Protein AF-G0QME4-F1 (afdb_monomer)

Foldseek 3Di:
DVVVVVVVCVVCCLQDDDDCPDPSVVDQVNLQVVLCCLLCVLQVVLVVVLVVCCVVPVLQAFFWDPVCLVPVLVVLVVLLVLLQVVVCVPPNNCVSVVCSPLLNSLSSQVNVCSVVRGLVSLVVSLVSCVVVLVLVVQQVVCCVVPVGRPVCSCVCLPDPPQDPSNNVSVCCSPCVNVSSCVRCVVRCVPSVPPPPPVVVVVVVVVVVVVVVVCCVVVVVVVVVVVVVVVVVPPDDPVVVVVVVVVVVVVVVVVVVVVCVVDDDDDDCVVVVVVVVVVVVVVVVVVVVVVVVVVVVVVVVVVVVVVVVVVVD

Solvent-accessible surface area (backbone atoms only — not comparable to full-atom values): 17379 Å² total; per-residue (Å²): 114,68,68,60,52,51,53,51,50,62,61,45,48,75,76,59,71,96,57,90,82,43,72,62,60,77,38,56,65,52,25,48,50,53,28,51,52,49,51,52,50,51,48,50,52,49,51,55,51,49,50,53,47,36,70,74,38,60,90,61,62,43,69,52,53,71,60,43,54,72,52,49,41,59,52,51,53,52,50,51,50,50,37,50,57,57,37,36,74,72,56,43,44,52,36,32,54,56,46,62,36,66,66,49,42,35,54,57,48,36,47,53,18,48,76,70,36,38,39,58,54,40,54,50,40,50,60,72,35,43,62,68,33,48,51,37,52,51,15,55,51,34,27,75,76,70,76,41,49,81,81,44,86,52,45,59,71,74,39,92,84,50,50,71,67,57,48,61,62,50,45,56,56,69,52,45,62,62,51,50,50,60,51,49,55,67,45,47,74,71,66,74,57,62,69,49,56,76,60,43,54,48,47,53,47,47,51,47,51,49,52,49,49,47,48,66,64,43,46,62,56,49,53,50,50,50,53,51,51,53,60,65,71,74,52,60,81,78,56,47,64,58,48,53,55,52,51,50,52,49,50,51,49,52,51,52,60,58,45,73,77,64,75,96,66,92,72,64,58,63,63,50,52,56,54,52,52,55,51,50,54,51,49,54,57,53,51,53,55,51,54,54,55,51,54,55,52,52,53,53,52,54,55,56,54,56,55,56,66,75,76,111

Mean predicted aligned error: 14.43 Å

Radius of gyration: 30.11 Å; Cα contacts (8 Å, |Δi|>4): 172; chains: 1; bounding box: 50×79×92 Å

Sequence (312 aa):
MGQLQSAIYKNLNWAFVPNPTDQKHNSYTHPIFSCILSIVSTLYLNVKLSNYLEDKYPEIKQKLPKWSKKKALPLLVMYLILILSVRLKQNGPHVFYEMAWACNLALITVISALLRNSSLTVGSCLVIISIDQCLWYVDLLGYFLTGKFPIGVSQYITWPTTTKLRIITSTHHIWFIPLLICMLKKIQQRTGLYWGSGQQFGLEFSKFCNRLLQYIYISPIFQLKQKLKMQAKVKDKKKRKKLLTQTNLRKTYHHILFFKVKDKSNQNSKILKCQLQKLQNQSVKNGNNFLIKRKKNTQKKQKKQKNYIKQT

Organism: Ichthyophthirius multifiliis (NCBI:txid5932)

Structure (mmCIF, N/CA/C/O backbone):
data_AF-G0QME4-F1
#
_entry.id   AF-G0QME4-F1
#
loop_
_atom_site.group_PDB
_atom_site.id
_atom_site.type_symbol
_atom_site.label_atom_id
_atom_site.label_alt_id
_atom_site.label_comp_id
_atom_site.label_asym_id
_atom_site.label_entity_id
_atom_site.label_seq_id
_atom_site.pdbx_PDB_ins_code
_atom_site.Cartn_x
_atom_site.Cartn_y
_atom_site.Cartn_z
_atom_site.occupancy
_atom_site.B_iso_or_equiv
_atom_site.auth_seq_id
_atom_site.auth_comp_id
_atom_site.auth_asym_id
_atom_site.auth_atom_id
_atom_site.pdbx_PDB_model_num
ATOM 1 N N . MET A 1 1 ? -4.877 39.511 -17.368 1.00 65.06 1 MET A N 1
ATOM 2 C CA . MET A 1 1 ? -5.101 38.060 -17.139 1.00 65.06 1 MET A CA 1
ATOM 3 C C . MET A 1 1 ? -4.119 37.140 -17.880 1.00 65.06 1 MET A C 1
ATOM 5 O O . MET A 1 1 ? -3.693 36.166 -17.273 1.00 65.06 1 MET A O 1
ATOM 9 N N . GLY A 1 2 ? -3.705 37.423 -19.126 1.00 80.19 2 GLY A N 1
ATOM 10 C CA . GLY A 1 2 ? -2.865 36.496 -19.915 1.00 80.19 2 GLY A CA 1
ATOM 11 C C . GLY A 1 2 ? -1.461 36.188 -19.359 1.00 80.19 2 GLY A C 1
ATOM 12 O O . GLY A 1 2 ? -1.016 35.045 -19.426 1.00 80.19 2 GLY A O 1
ATOM 13 N N . GLN A 1 3 ? -0.776 37.158 -18.742 1.00 81.94 3 GLN A N 1
ATOM 14 C CA . GLN A 1 3 ? 0.565 36.930 -18.173 1.00 81.94 3 GLN A CA 1
ATOM 15 C C . GLN A 1 3 ? 0.547 35.995 -16.950 1.00 81.94 3 GLN A C 1
ATOM 17 O O . GLN A 1 3 ? 1.419 35.140 -16.819 1.00 81.94 3 GLN A O 1
ATOM 22 N N . LEU A 1 4 ? -0.482 36.093 -16.098 1.00 80.38 4 LEU A N 1
ATOM 23 C CA . LEU A 1 4 ? -0.633 35.222 -14.927 1.00 80.38 4 LEU A CA 1
ATOM 24 C C . LEU A 1 4 ? -0.945 33.775 -15.340 1.00 80.38 4 LEU A C 1
ATOM 26 O O . LEU A 1 4 ? -0.354 32.845 -14.801 1.00 80.38 4 LEU A O 1
ATOM 30 N N . GLN A 1 5 ? -1.813 33.578 -16.338 1.00 79.38 5 GLN A N 1
ATOM 31 C CA . GLN A 1 5 ? -2.094 32.245 -16.888 1.00 79.38 5 GLN A CA 1
ATOM 32 C C . GLN A 1 5 ? -0.851 31.620 -17.532 1.00 79.38 5 GLN A C 1
ATOM 34 O O . GLN A 1 5 ? -0.596 30.439 -17.320 1.00 79.38 5 GLN A O 1
ATOM 39 N N . SER A 1 6 ? -0.046 32.411 -18.248 1.00 80.62 6 SER A N 1
ATOM 40 C CA . SER A 1 6 ? 1.229 31.966 -18.826 1.00 80.62 6 SER A CA 1
ATOM 41 C C . SER A 1 6 ? 2.227 31.511 -17.751 1.00 80.62 6 SER A C 1
ATOM 43 O O . SER A 1 6 ? 2.794 30.422 -17.856 1.00 80.62 6 SER A O 1
ATOM 45 N N . ALA A 1 7 ? 2.387 32.287 -16.672 1.00 80.19 7 ALA A N 1
ATOM 46 C CA . ALA A 1 7 ? 3.276 31.932 -15.565 1.00 80.19 7 ALA A CA 1
ATOM 47 C C . ALA A 1 7 ? 2.802 30.675 -14.815 1.00 80.19 7 ALA A C 1
ATOM 49 O O . ALA A 1 7 ? 3.597 29.774 -14.546 1.00 80.19 7 ALA A O 1
ATOM 50 N N . ILE A 1 8 ? 1.497 30.575 -14.532 1.00 80.88 8 ILE A N 1
ATOM 51 C CA . ILE A 1 8 ? 0.899 29.398 -13.889 1.00 80.88 8 ILE A CA 1
ATOM 52 C C . ILE A 1 8 ? 1.064 28.163 -14.779 1.00 80.88 8 ILE A C 1
ATOM 54 O O . ILE A 1 8 ? 1.511 27.128 -14.298 1.00 80.88 8 ILE A O 1
ATOM 58 N N . TYR A 1 9 ? 0.771 28.265 -16.077 1.00 78.94 9 TYR A N 1
ATOM 59 C CA . TYR A 1 9 ? 0.905 27.148 -17.012 1.00 78.94 9 TYR A CA 1
ATOM 60 C C . TYR A 1 9 ? 2.359 26.685 -17.137 1.00 78.94 9 TYR A C 1
ATOM 62 O O . TYR A 1 9 ? 2.632 25.490 -17.082 1.00 78.94 9 TYR A O 1
ATOM 70 N N . LYS A 1 10 ? 3.319 27.616 -17.208 1.00 79.19 10 LYS A N 1
ATOM 71 C CA . LYS A 1 10 ? 4.751 27.288 -17.242 1.00 79.19 10 LYS A CA 1
ATOM 72 C C . LYS A 1 10 ? 5.201 26.542 -15.981 1.00 79.19 10 LYS A C 1
ATOM 74 O O . LYS A 1 10 ? 5.946 25.572 -16.091 1.00 79.19 10 LYS A O 1
ATOM 79 N N . ASN A 1 11 ? 4.702 26.940 -14.811 1.00 78.00 11 ASN A N 1
ATOM 80 C CA . ASN A 1 11 ? 5.026 26.287 -13.541 1.00 78.00 11 ASN A CA 1
ATOM 81 C C . ASN A 1 11 ? 4.301 24.939 -13.366 1.00 78.00 11 ASN A C 1
ATOM 83 O O . ASN A 1 11 ? 4.881 23.991 -12.839 1.00 78.00 11 ASN A O 1
ATOM 87 N N . LEU A 1 12 ? 3.060 24.813 -13.846 1.00 79.25 12 LEU A N 1
ATOM 88 C CA . LEU A 1 12 ? 2.272 23.578 -13.756 1.00 79.25 12 LEU A CA 1
ATOM 89 C C . LEU A 1 12 ? 2.669 22.527 -14.798 1.00 79.25 12 LEU A C 1
ATOM 91 O O . LEU A 1 12 ? 2.575 21.335 -14.507 1.00 79.25 12 LEU A O 1
ATOM 95 N N . ASN A 1 13 ? 3.173 22.935 -15.964 1.00 76.94 13 ASN A N 1
ATOM 96 C CA . ASN A 1 13 ? 3.687 22.011 -16.979 1.00 76.94 13 ASN A CA 1
ATOM 97 C C . ASN A 1 13 ? 4.834 21.153 -16.448 1.00 76.94 13 ASN A C 1
ATOM 99 O O . ASN A 1 13 ? 5.028 20.034 -16.907 1.00 76.94 13 ASN A O 1
ATOM 103 N N . TRP A 1 14 ? 5.593 21.642 -15.465 1.00 77.12 14 TRP A N 1
ATOM 104 C CA . TRP A 1 14 ? 6.613 20.818 -14.830 1.00 77.12 14 TRP A CA 1
ATOM 105 C C . TRP A 1 14 ? 5.999 19.666 -14.025 1.00 77.12 14 TRP A C 1
ATOM 107 O O . TRP A 1 14 ? 6.553 18.570 -14.045 1.00 77.12 14 TRP A O 1
ATOM 117 N N . ALA A 1 15 ? 4.842 19.869 -13.389 1.00 73.75 15 ALA A N 1
ATOM 118 C CA . ALA A 1 15 ? 4.164 18.866 -12.565 1.00 73.75 15 ALA A CA 1
ATOM 119 C C . ALA A 1 15 ? 3.300 17.889 -13.387 1.00 73.75 15 ALA A C 1
ATOM 121 O O . ALA A 1 15 ? 3.289 16.689 -13.116 1.00 73.75 15 ALA A O 1
ATOM 122 N N . PHE A 1 16 ? 2.617 18.370 -14.428 1.00 72.25 16 PHE A N 1
ATOM 123 C CA . PHE A 1 16 ? 1.671 17.577 -15.218 1.00 72.25 16 PHE A CA 1
ATOM 124 C C . PHE A 1 16 ? 2.194 17.383 -16.637 1.00 72.25 16 PHE A C 1
ATOM 126 O O . PHE A 1 16 ? 2.175 18.306 -17.444 1.00 72.25 16 PHE A O 1
ATOM 133 N N . VAL A 1 17 ? 2.682 16.179 -16.943 1.00 63.66 17 VAL A N 1
ATOM 134 C CA . VAL A 1 17 ? 3.256 15.865 -18.259 1.00 63.66 17 VAL A CA 1
ATOM 135 C C . VAL A 1 17 ? 2.640 14.588 -18.815 1.00 63.66 17 VAL A C 1
ATOM 137 O O . VAL A 1 17 ? 2.404 13.649 -18.053 1.00 63.66 17 VAL A O 1
ATOM 140 N N . PRO A 1 18 ? 2.363 14.546 -20.128 1.00 67.00 18 PRO A N 1
ATOM 141 C CA . PRO A 1 18 ? 1.618 13.452 -20.734 1.00 67.00 18 PRO A CA 1
ATOM 142 C C . PRO A 1 18 ? 2.438 12.181 -20.993 1.00 67.00 18 PRO A C 1
ATOM 144 O O . PRO A 1 18 ? 1.823 11.143 -21.230 1.00 67.00 18 PRO A O 1
ATOM 147 N N . ASN A 1 19 ? 3.780 12.225 -20.985 1.00 80.31 19 ASN A N 1
ATOM 148 C CA . ASN A 1 19 ? 4.601 11.096 -21.429 1.00 80.31 19 ASN A CA 1
ATOM 149 C C . ASN A 1 19 ? 5.554 10.552 -20.338 1.00 80.31 19 ASN A C 1
ATOM 151 O O . ASN A 1 19 ? 6.390 11.298 -19.830 1.00 80.31 19 ASN A O 1
ATOM 155 N N . PRO A 1 20 ? 5.504 9.244 -20.012 1.00 75.31 20 PRO A N 1
ATOM 156 C CA . PRO A 1 20 ? 6.440 8.617 -19.072 1.00 75.31 20 PRO A CA 1
ATOM 157 C C . PRO A 1 20 ? 7.911 8.640 -19.518 1.00 75.31 20 PRO A C 1
ATOM 159 O O . PRO A 1 20 ? 8.787 8.431 -18.683 1.00 75.31 20 PRO A O 1
ATOM 162 N N . THR A 1 21 ? 8.209 8.879 -20.801 1.00 84.12 21 THR A N 1
ATOM 163 C CA . THR A 1 21 ? 9.593 8.928 -21.312 1.00 84.12 21 THR A CA 1
ATOM 164 C C . THR A 1 21 ? 10.247 10.306 -21.204 1.00 84.12 21 THR A C 1
ATOM 166 O O . THR A 1 21 ? 11.362 10.485 -21.691 1.00 84.12 21 THR A O 1
ATOM 169 N N . ASP A 1 22 ? 9.571 11.301 -20.626 1.00 87.25 22 ASP A N 1
ATOM 170 C CA . ASP A 1 22 ? 10.125 12.649 -20.518 1.00 87.25 22 ASP A CA 1
ATOM 171 C C . ASP A 1 22 ? 11.364 12.710 -19.613 1.00 87.25 22 ASP A C 1
ATOM 173 O O . ASP A 1 22 ? 11.415 12.099 -18.544 1.00 87.25 22 ASP A O 1
ATOM 177 N N . GLN A 1 23 ? 12.356 13.517 -20.008 1.00 87.69 23 GLN A N 1
ATOM 178 C CA . GLN A 1 23 ? 13.670 13.597 -19.350 1.00 87.69 23 GLN A CA 1
ATOM 179 C C . GLN A 1 23 ? 13.581 13.935 -17.852 1.00 87.69 23 GLN A C 1
ATOM 181 O O . GLN A 1 23 ? 14.418 13.500 -17.063 1.00 87.69 23 GLN A O 1
ATOM 186 N N . LYS A 1 24 ? 12.540 14.662 -17.426 1.00 83.75 24 LYS A N 1
ATOM 187 C CA . LYS A 1 24 ? 12.301 14.982 -16.010 1.00 83.75 24 LYS A CA 1
ATOM 188 C C . LYS A 1 24 ? 12.051 13.746 -15.135 1.00 83.75 24 LYS A C 1
ATOM 190 O O . LYS A 1 24 ? 12.291 13.810 -13.934 1.00 83.75 24 LYS A O 1
ATOM 195 N N . HIS A 1 25 ? 11.574 12.637 -15.707 1.00 86.62 25 HIS A N 1
ATOM 196 C CA . HIS A 1 25 ? 11.377 11.381 -14.978 1.00 86.62 25 HIS A CA 1
ATOM 197 C C . HIS A 1 25 ? 12.705 10.658 -14.703 1.00 86.62 25 HIS A C 1
ATOM 199 O O . HIS A 1 25 ? 12.744 9.793 -13.831 1.00 86.62 25 HIS A O 1
ATOM 205 N N . ASN A 1 26 ? 13.790 11.060 -15.380 1.00 87.88 26 ASN A N 1
ATOM 206 C CA . ASN A 1 26 ? 15.134 10.518 -15.177 1.00 87.88 26 ASN A CA 1
ATOM 207 C C . ASN A 1 26 ? 15.903 11.226 -14.045 1.00 87.88 26 ASN A C 1
ATOM 209 O O . ASN A 1 26 ? 16.923 10.707 -13.597 1.00 87.88 26 ASN A O 1
ATOM 213 N N . SER A 1 27 ? 15.447 12.395 -13.574 1.00 92.50 27 SER A N 1
ATOM 214 C CA . SER A 1 27 ? 16.051 13.093 -12.429 1.00 92.50 27 SER A CA 1
ATOM 215 C C . SER A 1 27 ? 15.363 12.718 -11.113 1.00 92.50 27 SER A C 1
ATOM 217 O O . SER A 1 27 ? 14.249 12.204 -11.103 1.00 92.50 27 SER A O 1
ATOM 219 N N . TYR A 1 28 ? 16.013 12.987 -9.977 1.00 94.81 28 TYR A N 1
ATOM 220 C CA . TYR A 1 28 ? 15.444 12.716 -8.648 1.00 94.81 28 TYR A CA 1
ATOM 221 C C . TYR A 1 28 ? 14.378 13.730 -8.223 1.00 94.81 28 TYR A C 1
ATOM 223 O O . TYR A 1 28 ? 13.477 13.392 -7.457 1.00 94.81 28 TYR A O 1
ATOM 231 N N . THR A 1 29 ? 14.441 14.961 -8.731 1.00 93.44 29 THR A N 1
ATOM 232 C CA . THR A 1 29 ? 13.628 16.078 -8.236 1.00 93.44 29 THR A CA 1
ATOM 233 C C . THR A 1 29 ? 12.134 15.841 -8.432 1.00 93.44 29 THR A C 1
ATOM 235 O O . THR A 1 29 ? 11.358 15.953 -7.484 1.00 93.44 29 THR A O 1
ATOM 238 N N . HIS A 1 30 ? 11.716 15.485 -9.648 1.00 92.75 30 HIS A N 1
ATOM 239 C CA . HIS A 1 30 ? 10.297 15.319 -9.955 1.00 92.75 30 HIS A CA 1
ATOM 240 C C . HIS A 1 30 ? 9.673 14.078 -9.280 1.00 92.75 30 HIS A C 1
ATOM 242 O O . HIS A 1 30 ? 8.600 14.218 -8.686 1.00 92.75 30 HIS A O 1
ATOM 248 N N . PRO A 1 31 ? 10.301 12.882 -9.297 1.00 93.50 31 PRO A N 1
ATOM 249 C CA . PRO A 1 31 ? 9.790 11.712 -8.582 1.00 93.50 31 PRO A CA 1
ATOM 250 C C . PRO A 1 31 ? 9.687 11.930 -7.070 1.00 93.50 31 PRO A C 1
ATOM 252 O O . PRO A 1 31 ? 8.651 11.609 -6.490 1.00 93.50 31 PRO A O 1
ATOM 255 N N . ILE A 1 32 ? 10.708 12.528 -6.437 1.00 95.44 32 ILE A N 1
ATOM 256 C CA . ILE A 1 32 ? 10.680 12.850 -5.000 1.00 95.44 32 ILE A CA 1
ATOM 257 C C . ILE A 1 32 ? 9.537 13.816 -4.696 1.00 95.44 32 ILE A C 1
ATOM 259 O O . ILE A 1 32 ? 8.728 13.536 -3.813 1.00 95.44 32 ILE A O 1
ATOM 263 N N . PHE A 1 33 ? 9.428 14.916 -5.448 1.00 94.50 33 PHE A N 1
ATOM 264 C CA . PHE A 1 33 ? 8.348 15.886 -5.270 1.00 94.50 33 PHE A CA 1
ATOM 265 C C . PHE A 1 33 ? 6.969 15.233 -5.420 1.00 94.50 33 PHE A C 1
ATOM 267 O O . PHE A 1 33 ? 6.107 15.410 -4.563 1.00 94.50 33 PHE A O 1
ATOM 274 N N . SER A 1 34 ? 6.779 14.422 -6.464 1.00 92.94 34 SER A N 1
ATOM 275 C CA . SER A 1 34 ? 5.519 13.714 -6.723 1.00 92.94 34 SER A CA 1
ATOM 276 C C . SER A 1 34 ? 5.166 12.749 -5.589 1.00 92.94 34 SER A C 1
ATOM 278 O O . SER A 1 34 ? 4.017 12.692 -5.155 1.00 92.94 34 SER A O 1
ATOM 280 N N . CYS A 1 35 ? 6.156 12.015 -5.077 1.00 95.25 35 CYS A N 1
ATOM 281 C CA . CYS A 1 35 ? 5.983 11.092 -3.961 1.00 95.25 35 CYS A CA 1
ATOM 282 C C . CYS A 1 35 ? 5.615 11.827 -2.669 1.00 95.25 35 CYS A C 1
ATOM 284 O O . CYS A 1 35 ? 4.626 11.472 -2.030 1.00 95.25 35 CYS A O 1
ATOM 286 N N . ILE A 1 36 ? 6.344 12.893 -2.319 1.00 96.38 36 ILE A N 1
ATOM 287 C CA . ILE A 1 36 ? 6.046 13.722 -1.143 1.00 96.38 36 ILE A CA 1
ATOM 288 C C . ILE A 1 36 ? 4.646 14.318 -1.261 1.00 96.38 36 ILE A C 1
ATOM 290 O O . ILE A 1 36 ? 3.854 14.186 -0.331 1.00 96.38 36 ILE A O 1
ATOM 294 N N . LEU A 1 37 ? 4.309 14.915 -2.407 1.00 95.50 37 LEU A N 1
ATOM 295 C CA . LEU A 1 37 ? 2.988 15.489 -2.646 1.00 95.50 37 LEU A CA 1
ATOM 296 C C . LEU A 1 37 ? 1.888 14.432 -2.495 1.00 95.50 37 LEU A C 1
ATOM 298 O O . LEU A 1 37 ? 0.887 14.690 -1.827 1.00 95.50 37 LEU A O 1
ATOM 302 N N . SER A 1 38 ? 2.086 13.236 -3.056 1.00 96.00 38 SER A N 1
ATOM 303 C CA . SER A 1 38 ? 1.147 12.116 -2.937 1.00 96.00 38 SER A CA 1
ATOM 304 C C . SER A 1 38 ? 0.976 11.669 -1.485 1.00 96.00 38 SER A C 1
ATOM 306 O O . SER A 1 38 ? -0.154 11.514 -1.022 1.00 96.00 38 SER A O 1
ATOM 308 N N . ILE A 1 39 ? 2.075 11.488 -0.747 1.00 96.88 39 ILE A N 1
ATOM 309 C CA . ILE A 1 39 ? 2.057 11.067 0.659 1.00 96.88 39 ILE A CA 1
ATOM 310 C C . ILE A 1 39 ? 1.376 12.128 1.523 1.00 96.88 39 ILE A C 1
ATOM 312 O O . ILE A 1 39 ? 0.439 11.808 2.250 1.00 96.88 39 ILE A O 1
ATOM 316 N N . VAL A 1 40 ? 1.800 13.390 1.422 1.00 97.62 40 VAL A N 1
ATOM 317 C CA . VAL A 1 40 ? 1.258 14.497 2.221 1.00 97.62 40 VAL A CA 1
ATOM 318 C C . VAL A 1 40 ? -0.225 14.693 1.929 1.00 97.62 40 VAL A C 1
ATOM 320 O O . VAL A 1 40 ? -1.016 14.757 2.866 1.00 97.62 40 VAL A O 1
ATOM 323 N N . SER A 1 41 ? -0.624 14.715 0.654 1.00 96.75 41 SER A N 1
ATOM 324 C CA . SER A 1 41 ? -2.034 14.875 0.275 1.00 96.75 41 SER A CA 1
ATOM 325 C C . SER A 1 41 ? -2.882 13.710 0.779 1.00 96.75 41 SER A C 1
ATOM 327 O O . SER A 1 41 ? -3.948 13.928 1.353 1.00 96.75 41 SER A O 1
ATOM 329 N N . THR A 1 42 ? -2.393 12.473 0.630 1.00 97.00 42 THR A N 1
ATOM 330 C CA . THR A 1 42 ? -3.093 11.272 1.111 1.00 97.00 42 THR A CA 1
ATOM 331 C C . THR A 1 42 ? -3.255 11.304 2.625 1.00 97.00 42 THR A C 1
ATOM 333 O O . THR A 1 42 ? -4.362 11.112 3.123 1.00 97.00 42 THR A O 1
ATOM 336 N N . LEU A 1 43 ? -2.183 11.592 3.367 1.00 97.81 43 LEU A N 1
ATOM 337 C CA . LEU A 1 43 ? -2.221 11.667 4.825 1.00 97.81 43 LEU A CA 1
ATOM 338 C C . LEU A 1 43 ? -3.123 12.805 5.308 1.00 97.81 43 LEU A C 1
ATOM 340 O O . LEU A 1 43 ? -3.949 12.578 6.187 1.00 97.81 43 LEU A O 1
ATOM 344 N N . TYR A 1 44 ? -3.012 13.996 4.718 1.00 97.88 44 TYR A N 1
ATOM 345 C CA . TYR A 1 44 ? -3.837 15.150 5.071 1.00 97.88 44 TYR A CA 1
ATOM 346 C C . TYR A 1 44 ? -5.326 14.865 4.859 1.00 97.88 44 TYR A C 1
ATOM 348 O O . TYR A 1 44 ? -6.124 15.020 5.785 1.00 97.88 44 TYR A O 1
ATOM 356 N N . LEU A 1 45 ? -5.703 14.400 3.663 1.00 97.12 45 LEU A N 1
ATOM 357 C CA . LEU A 1 45 ? -7.095 14.090 3.340 1.00 97.12 45 LEU A CA 1
ATOM 358 C C . LEU A 1 45 ? -7.628 12.957 4.214 1.00 97.12 45 LEU A C 1
ATOM 360 O O . LEU A 1 45 ? -8.745 13.049 4.715 1.00 97.12 45 LEU A O 1
ATOM 364 N N . ASN A 1 46 ? -6.824 11.919 4.446 1.00 96.69 46 ASN A N 1
ATOM 365 C CA . ASN A 1 46 ? -7.210 10.806 5.299 1.00 96.69 46 ASN A CA 1
ATOM 366 C C . ASN A 1 46 ? -7.428 11.246 6.754 1.00 96.69 46 ASN A C 1
ATOM 368 O O . ASN A 1 46 ? -8.440 10.885 7.349 1.00 96.69 46 ASN A O 1
ATOM 372 N N . VAL A 1 47 ? -6.531 12.060 7.322 1.00 97.00 47 VAL A N 1
ATOM 373 C CA . VAL A 1 47 ? -6.678 12.614 8.678 1.00 97.00 47 VAL A CA 1
ATOM 374 C C . VAL A 1 47 ? -7.924 13.489 8.767 1.00 97.00 47 VAL A C 1
ATOM 376 O O . VAL A 1 47 ? -8.752 13.278 9.647 1.00 97.00 47 VAL A O 1
ATOM 379 N N . LYS A 1 48 ? -8.100 14.428 7.832 1.00 97.88 48 LYS A N 1
ATOM 380 C CA . LYS A 1 48 ? -9.238 15.353 7.839 1.00 97.88 48 LYS A CA 1
ATOM 381 C C . LYS A 1 48 ? -10.569 14.615 7.710 1.00 97.88 48 LYS A C 1
ATOM 383 O O . LYS A 1 48 ? -11.497 14.896 8.462 1.00 97.88 48 LYS A O 1
ATOM 388 N N . LEU A 1 49 ? -10.647 13.655 6.790 1.00 95.88 49 LEU A N 1
ATOM 389 C CA . LEU A 1 49 ? -11.849 12.858 6.574 1.00 95.88 49 LEU A CA 1
ATOM 390 C C . LEU A 1 49 ? -12.129 11.918 7.750 1.00 95.88 49 LEU A C 1
ATOM 392 O O . LEU A 1 49 ? -13.276 11.817 8.170 1.00 95.88 49 LEU A O 1
ATOM 396 N N . SER A 1 50 ? -11.108 11.248 8.296 1.00 95.56 50 SER A N 1
ATOM 397 C CA . SER A 1 50 ? -11.297 10.357 9.449 1.00 95.56 50 SER A CA 1
ATOM 398 C C . SER A 1 50 ? -11.752 11.119 10.688 1.00 95.56 50 SER A C 1
ATOM 400 O O . SER A 1 50 ? -12.713 10.687 11.308 1.00 95.56 50 SER A O 1
ATOM 402 N N . ASN A 1 51 ? -11.155 12.275 10.990 1.00 96.69 51 ASN A N 1
ATOM 403 C CA . ASN A 1 51 ? -11.603 13.118 12.099 1.00 96.69 51 ASN A CA 1
ATOM 404 C C . ASN A 1 51 ? -13.048 13.589 11.883 1.00 96.69 51 ASN A C 1
ATOM 406 O O . ASN A 1 51 ? -13.881 13.394 12.757 1.00 96.69 51 ASN A O 1
ATOM 410 N N . TYR A 1 52 ? -13.377 14.104 10.690 1.00 97.19 52 TYR A N 1
ATOM 411 C CA . TYR A 1 52 ? -14.747 14.518 10.365 1.00 97.19 52 TYR A CA 1
ATOM 412 C C . TYR A 1 52 ? -15.769 13.387 10.566 1.00 97.19 52 TYR A C 1
ATOM 414 O O . TYR A 1 52 ? -16.841 13.611 11.122 1.00 97.19 52 TYR A O 1
ATOM 422 N N . LEU A 1 53 ? -15.448 12.171 10.115 1.00 93.69 53 LEU A N 1
ATOM 423 C CA . LEU A 1 53 ? -16.333 11.017 10.268 1.00 93.69 53 LEU A CA 1
ATOM 424 C C . LEU A 1 53 ? -16.426 10.548 11.724 1.00 93.69 53 LEU A C 1
ATOM 426 O O . LEU A 1 53 ? -17.522 10.234 12.166 1.00 93.69 53 LEU A O 1
ATOM 430 N N . GLU A 1 54 ? -15.317 10.506 12.464 1.00 93.25 54 GLU A N 1
ATOM 431 C CA . GLU A 1 54 ? -15.301 10.109 13.880 1.00 93.25 54 GLU A CA 1
ATOM 432 C C . GLU A 1 54 ? -16.017 11.130 14.783 1.00 93.25 54 GLU A C 1
ATOM 434 O O . GLU A 1 54 ? -16.609 10.732 15.784 1.00 93.25 54 GLU A O 1
ATOM 439 N N . ASP A 1 55 ? -15.994 12.419 14.429 1.00 95.94 55 ASP A N 1
ATOM 440 C CA . ASP A 1 55 ? -16.725 13.476 15.137 1.00 95.94 55 ASP A CA 1
ATOM 441 C C . ASP A 1 55 ? -18.228 13.421 14.825 1.00 95.94 55 ASP A C 1
ATOM 443 O O . ASP A 1 55 ? -19.060 13.593 15.715 1.00 95.94 55 ASP A O 1
ATOM 447 N N . LYS A 1 56 ? -18.586 13.152 13.562 1.00 95.19 56 LYS A N 1
ATOM 448 C CA . LYS A 1 56 ? -19.984 13.060 13.119 1.00 95.19 56 LYS A CA 1
ATOM 449 C C . LYS A 1 56 ? -20.671 11.761 13.553 1.00 95.19 56 LYS A C 1
ATOM 451 O O . LYS A 1 56 ? -21.878 11.770 13.776 1.00 95.19 56 LYS A O 1
ATOM 456 N N . TYR A 1 57 ? -19.917 10.670 13.650 1.00 91.69 57 TYR A N 1
ATOM 457 C CA . TYR A 1 57 ? -20.404 9.327 13.969 1.00 91.69 57 TYR A CA 1
ATOM 458 C C . TYR A 1 57 ? -19.553 8.717 15.102 1.00 91.69 57 TYR A C 1
ATOM 460 O O . TYR A 1 57 ? -18.663 7.900 14.860 1.00 91.69 57 TYR A O 1
ATOM 468 N N . PRO A 1 58 ? -19.757 9.107 16.371 1.00 91.94 58 PRO A N 1
ATOM 469 C CA . PRO A 1 58 ? -18.925 8.632 17.479 1.00 91.94 58 PRO A CA 1
ATOM 470 C C . PRO A 1 58 ? -18.894 7.101 17.641 1.00 91.94 58 PRO A C 1
ATOM 472 O O . PRO A 1 58 ? -17.913 6.549 18.140 1.00 91.94 58 PRO A O 1
ATOM 475 N N . GLU A 1 59 ? -19.922 6.388 17.178 1.00 86.94 59 GLU A N 1
ATOM 476 C CA . GLU A 1 59 ? -20.032 4.926 17.205 1.00 86.94 59 GLU A CA 1
ATOM 477 C C . GLU A 1 59 ? -18.967 4.204 16.359 1.00 86.94 59 GLU A C 1
ATOM 47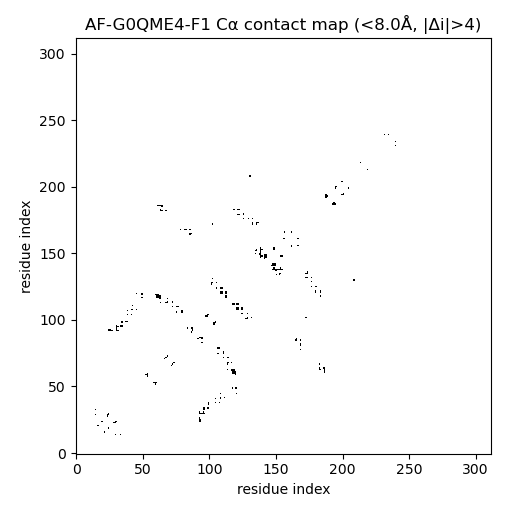9 O O . GLU A 1 59 ? -18.602 3.056 16.650 1.00 86.94 59 GLU A O 1
ATOM 484 N N . ILE A 1 60 ? -18.417 4.872 15.335 1.00 87.12 60 ILE A N 1
ATOM 485 C CA . ILE A 1 60 ? -17.329 4.316 14.517 1.00 87.12 60 ILE A CA 1
ATOM 486 C C . ILE A 1 60 ? -15.949 4.547 15.146 1.00 87.12 60 ILE A C 1
ATOM 488 O O . ILE A 1 60 ? -14.965 3.941 14.710 1.00 87.12 60 ILE A O 1
ATOM 492 N N . LYS A 1 61 ? -15.852 5.387 16.187 1.00 91.56 61 LYS A N 1
ATOM 493 C CA . LYS A 1 61 ? -14.591 5.723 16.856 1.00 91.56 61 LYS A CA 1
ATOM 494 C C . LYS A 1 61 ? -14.122 4.569 17.731 1.00 91.56 61 LYS A C 1
ATOM 496 O O . LYS A 1 61 ? -14.356 4.505 18.937 1.00 91.56 61 LYS A O 1
ATOM 501 N N . GLN A 1 62 ? -13.411 3.636 17.114 1.00 90.38 62 GLN A N 1
ATOM 502 C CA . GLN A 1 62 ? -12.917 2.447 17.792 1.00 90.38 62 GLN A CA 1
ATOM 503 C C . GLN A 1 62 ? -11.392 2.484 17.910 1.00 90.38 62 GLN A C 1
ATOM 505 O O . GLN A 1 62 ? -10.671 2.772 16.952 1.00 90.38 62 GLN A O 1
ATOM 510 N N . LYS A 1 63 ? -10.888 2.174 19.106 1.00 92.75 63 LYS A N 1
ATOM 511 C CA . LYS A 1 63 ? -9.450 2.148 19.400 1.00 92.75 63 LYS A CA 1
ATOM 512 C C . LYS A 1 63 ? -8.830 0.836 18.921 1.00 92.75 63 LYS A C 1
ATOM 514 O O . LYS A 1 63 ? -9.367 -0.237 19.194 1.00 92.75 63 LYS A O 1
ATOM 519 N N . LEU A 1 64 ? -7.663 0.913 18.283 1.00 94.25 64 LEU A N 1
ATOM 520 C CA . LEU A 1 64 ? -6.886 -0.275 17.926 1.00 94.25 64 LEU A CA 1
ATOM 521 C C . LEU A 1 64 ? -6.330 -0.960 19.186 1.00 94.25 64 LEU A C 1
ATOM 523 O O . LEU A 1 64 ? -6.121 -0.323 20.228 1.00 94.25 64 LEU A O 1
ATOM 527 N N . PRO A 1 65 ? -6.096 -2.282 19.139 1.00 94.56 65 PRO A N 1
ATOM 528 C CA . PRO A 1 65 ? -5.554 -2.992 20.284 1.00 94.56 65 PRO A CA 1
ATOM 529 C C . PRO A 1 65 ? -4.096 -2.572 20.546 1.00 94.56 65 PRO A C 1
ATOM 531 O O . PRO A 1 65 ? -3.310 -2.373 19.623 1.00 94.56 65 PRO A O 1
ATOM 534 N N . LYS A 1 66 ? -3.697 -2.495 21.827 1.00 96.00 66 LYS A N 1
ATOM 535 C CA . LYS A 1 66 ? -2.362 -2.009 22.251 1.00 96.00 66 LYS A CA 1
ATOM 536 C C . LYS A 1 66 ? -1.193 -2.731 21.558 1.00 96.00 66 LYS A C 1
ATOM 538 O O . LYS A 1 66 ? -0.152 -2.127 21.305 1.00 96.00 66 LYS A O 1
ATOM 543 N N . TRP A 1 67 ? -1.361 -4.015 21.229 1.00 96.00 67 TRP A N 1
ATOM 544 C CA . TRP A 1 67 ? -0.332 -4.798 20.540 1.00 96.00 67 TRP A CA 1
ATOM 545 C C . TRP A 1 67 ? -0.034 -4.274 19.130 1.00 96.00 67 TRP A C 1
ATOM 547 O O . TRP A 1 67 ? 1.106 -4.394 18.694 1.00 96.00 67 TRP A O 1
ATOM 557 N N . SER A 1 68 ? -1.005 -3.671 18.434 1.00 96.44 68 SER A N 1
ATOM 558 C CA . SER A 1 68 ? -0.805 -3.133 17.084 1.00 96.44 68 SER A CA 1
ATOM 559 C C . SER A 1 68 ? 0.223 -2.006 17.106 1.00 96.44 68 SER A C 1
ATOM 561 O O . SER A 1 68 ? 1.175 -2.025 16.332 1.00 96.44 68 SER A O 1
ATOM 563 N N . LYS A 1 69 ? 0.121 -1.089 18.074 1.00 96.56 69 LYS A N 1
ATOM 564 C CA . LYS A 1 69 ? 1.119 -0.028 18.259 1.00 96.56 69 LYS A CA 1
ATOM 565 C C . LYS A 1 69 ? 2.468 -0.572 18.749 1.00 96.56 69 LYS A C 1
ATOM 567 O O . LYS A 1 69 ? 3.501 -0.107 18.292 1.00 96.56 69 LYS A O 1
ATOM 572 N N . LYS A 1 70 ? 2.479 -1.576 19.638 1.00 97.38 70 LYS A N 1
ATOM 573 C CA . LYS A 1 70 ? 3.729 -2.150 20.185 1.00 97.38 70 LYS A CA 1
ATOM 574 C C . LYS A 1 70 ? 4.500 -3.021 19.181 1.00 97.38 70 LYS A C 1
ATOM 576 O O . LYS A 1 70 ? 5.722 -3.045 19.232 1.00 97.38 70 LYS A O 1
ATOM 581 N N . LYS A 1 71 ? 3.805 -3.770 18.317 1.00 97.44 71 LYS A N 1
ATOM 582 C CA . LYS A 1 71 ? 4.407 -4.787 17.433 1.00 97.44 71 LYS A CA 1
ATOM 583 C C . LYS A 1 71 ? 4.251 -4.476 15.944 1.00 97.44 71 LYS A C 1
ATOM 585 O O . LYS A 1 71 ? 5.229 -4.560 15.212 1.00 97.44 71 LYS A O 1
ATOM 590 N N . ALA A 1 72 ? 3.049 -4.120 15.483 1.00 97.44 72 ALA A N 1
ATOM 591 C CA . ALA A 1 72 ? 2.805 -3.911 14.052 1.00 97.44 72 ALA A CA 1
ATOM 592 C C . ALA A 1 72 ? 3.436 -2.608 13.540 1.00 97.44 72 ALA A C 1
ATOM 594 O O . ALA A 1 72 ? 4.005 -2.599 12.456 1.00 97.44 72 ALA A O 1
ATOM 595 N N . LEU A 1 73 ? 3.396 -1.529 14.328 1.00 98.25 73 LEU A N 1
ATOM 596 C CA . LEU A 1 73 ? 4.011 -0.250 13.959 1.00 98.25 73 LEU A CA 1
ATOM 597 C C . LEU A 1 73 ? 5.520 -0.365 13.652 1.00 98.25 73 LEU A C 1
ATOM 599 O O . LEU A 1 73 ? 5.898 -0.002 12.539 1.00 98.25 73 LEU A O 1
ATOM 603 N N . PRO A 1 74 ? 6.387 -0.878 14.555 1.00 98.31 74 PRO A N 1
ATOM 604 C CA . PRO A 1 74 ? 7.814 -0.994 14.248 1.00 98.31 74 PRO A CA 1
ATOM 605 C C . PRO A 1 74 ? 8.083 -1.946 13.076 1.00 98.31 74 PRO A C 1
ATOM 607 O O . PRO A 1 74 ? 8.949 -1.656 12.256 1.00 98.31 74 PRO A O 1
ATOM 610 N N . LEU A 1 75 ? 7.308 -3.031 12.943 1.00 97.75 75 LEU A N 1
ATOM 611 C CA . LEU A 1 75 ? 7.397 -3.941 11.798 1.00 97.75 75 LEU A CA 1
ATOM 612 C C . LEU A 1 75 ? 7.124 -3.213 10.473 1.00 97.75 75 LEU A C 1
ATOM 614 O O . LEU A 1 75 ? 7.903 -3.342 9.534 1.00 97.75 75 LEU A O 1
ATOM 618 N N . LEU A 1 76 ? 6.041 -2.435 10.396 1.00 98.25 76 LEU A N 1
ATOM 619 C CA . LEU A 1 76 ? 5.664 -1.704 9.185 1.00 98.25 76 LEU A CA 1
ATOM 620 C C . LEU A 1 76 ? 6.659 -0.591 8.846 1.00 98.25 76 LEU A C 1
ATOM 622 O O . LEU A 1 76 ? 6.992 -0.426 7.676 1.00 98.25 76 LEU A O 1
ATOM 626 N N . VAL A 1 77 ? 7.163 0.141 9.845 1.00 98.44 77 VAL A N 1
ATOM 627 C CA . VAL A 1 77 ? 8.190 1.179 9.642 1.00 98.44 77 VAL A CA 1
ATOM 628 C C . VAL A 1 77 ? 9.483 0.559 9.116 1.00 98.44 77 VAL A C 1
ATOM 630 O O . VAL A 1 77 ? 10.018 1.017 8.109 1.00 98.44 77 VAL A O 1
ATOM 633 N N . MET A 1 78 ? 9.956 -0.519 9.746 1.00 97.88 78 MET A N 1
ATOM 634 C CA . MET A 1 78 ? 11.150 -1.240 9.304 1.00 97.88 78 MET A CA 1
ATOM 635 C C . MET A 1 78 ? 10.976 -1.788 7.884 1.00 97.88 78 MET A C 1
ATOM 637 O O . MET A 1 78 ? 11.866 -1.645 7.049 1.00 97.88 78 MET A O 1
ATOM 641 N N . TYR A 1 79 ? 9.811 -2.369 7.586 1.00 97.75 79 TYR A N 1
ATOM 642 C CA . TYR A 1 79 ? 9.508 -2.895 6.260 1.00 97.75 79 TYR A CA 1
ATOM 643 C C . TYR A 1 79 ? 9.434 -1.792 5.193 1.00 97.75 79 TYR A C 1
ATOM 645 O O . TYR A 1 79 ? 9.935 -1.980 4.087 1.00 97.75 79 TYR A O 1
ATOM 653 N N . LEU A 1 80 ? 8.869 -0.625 5.519 1.00 97.94 80 LEU A N 1
ATOM 654 C CA . LEU A 1 80 ? 8.825 0.533 4.624 1.00 97.94 80 LEU A CA 1
ATOM 655 C C . LEU A 1 80 ? 10.234 1.047 4.296 1.00 97.94 80 LEU A C 1
ATOM 657 O O . LEU A 1 80 ? 10.534 1.288 3.126 1.00 97.94 80 LEU A O 1
ATOM 661 N N . ILE A 1 81 ? 11.101 1.169 5.308 1.00 97.69 81 ILE A N 1
ATOM 662 C CA . ILE A 1 81 ? 12.512 1.536 5.119 1.00 97.69 81 ILE A CA 1
ATOM 663 C C . ILE A 1 81 ? 13.193 0.505 4.216 1.00 97.69 81 ILE A C 1
ATOM 665 O O . ILE A 1 81 ? 13.834 0.879 3.237 1.00 97.69 81 ILE A O 1
ATOM 669 N N . LEU A 1 82 ? 12.990 -0.789 4.482 1.00 96.94 82 LEU A N 1
ATOM 670 C CA . LEU A 1 82 ? 13.553 -1.868 3.673 1.00 96.94 82 LEU A CA 1
ATOM 671 C C . LEU A 1 82 ? 13.099 -1.793 2.207 1.00 96.94 82 LEU A C 1
ATOM 673 O O . LEU A 1 82 ? 13.945 -1.885 1.317 1.00 96.94 82 LEU A O 1
ATOM 677 N N . ILE A 1 83 ? 11.798 -1.606 1.938 1.00 97.31 83 ILE A N 1
ATOM 678 C CA . ILE A 1 83 ? 11.283 -1.420 0.571 1.00 97.31 83 ILE A CA 1
ATOM 679 C C . ILE A 1 83 ? 11.998 -0.253 -0.100 1.00 97.31 83 ILE A C 1
ATOM 681 O O . ILE A 1 83 ? 12.525 -0.419 -1.202 1.00 97.31 83 ILE A O 1
ATOM 685 N N . LEU A 1 84 ? 12.012 0.912 0.553 1.00 97.25 84 LEU A N 1
ATOM 686 C CA . LEU A 1 84 ? 12.544 2.131 -0.037 1.00 97.25 84 LEU A CA 1
ATOM 687 C C . LEU A 1 84 ? 14.038 1.985 -0.337 1.00 97.25 84 LEU A C 1
ATOM 689 O O . LEU A 1 84 ? 14.449 2.236 -1.464 1.00 97.25 84 LEU A O 1
ATOM 693 N N . SER A 1 85 ? 14.837 1.502 0.617 1.00 97.06 85 SER A N 1
ATOM 694 C CA . SER A 1 85 ? 16.282 1.318 0.441 1.00 97.06 85 SER A CA 1
ATOM 695 C C . SER A 1 85 ? 16.615 0.308 -0.659 1.00 97.06 85 SER A C 1
ATOM 697 O O . SER A 1 85 ? 17.448 0.583 -1.524 1.00 97.06 85 SER A O 1
ATOM 699 N N . VAL A 1 86 ? 15.954 -0.856 -0.663 1.00 96.19 86 VAL A N 1
ATOM 700 C CA . VAL A 1 86 ? 16.200 -1.906 -1.665 1.00 96.19 86 VAL A CA 1
ATOM 701 C C . VAL A 1 86 ? 15.814 -1.428 -3.060 1.00 96.19 86 VAL A C 1
ATOM 703 O O . VAL A 1 86 ? 16.581 -1.614 -4.006 1.00 96.19 86 VAL A O 1
ATOM 706 N N . ARG A 1 87 ? 14.635 -0.817 -3.206 1.00 95.50 87 ARG A N 1
ATOM 707 C CA . ARG A 1 87 ? 14.123 -0.417 -4.518 1.00 95.50 87 ARG A CA 1
ATOM 708 C C . ARG A 1 87 ? 14.794 0.843 -5.051 1.00 95.50 87 ARG A C 1
ATOM 710 O O . ARG A 1 87 ? 15.003 0.922 -6.256 1.00 95.50 87 ARG A O 1
ATOM 717 N N . LEU A 1 88 ? 15.212 1.770 -4.187 1.00 96.19 88 LEU A N 1
ATOM 718 C CA . LEU A 1 88 ? 16.033 2.918 -4.583 1.00 96.19 88 LEU A CA 1
ATOM 719 C C . LEU A 1 88 ? 17.368 2.455 -5.177 1.00 96.19 88 LEU A C 1
ATOM 721 O O . LEU A 1 88 ? 17.770 2.940 -6.230 1.00 96.19 88 LEU A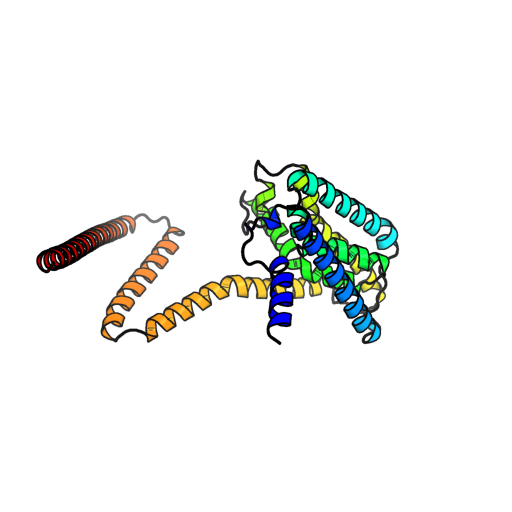 O 1
ATOM 725 N N . LYS A 1 89 ? 18.012 1.453 -4.563 1.00 95.75 89 LYS A N 1
ATOM 726 C CA . LYS A 1 89 ? 19.250 0.863 -5.095 1.00 95.75 89 LYS A CA 1
ATOM 727 C C . LYS A 1 89 ? 19.052 0.178 -6.456 1.00 95.75 89 LYS A C 1
ATOM 729 O O . LYS A 1 89 ? 19.986 0.136 -7.247 1.00 95.75 89 LYS A O 1
ATOM 734 N N . GLN A 1 90 ? 17.872 -0.385 -6.720 1.00 94.00 90 GLN A N 1
ATOM 735 C CA . GLN A 1 90 ? 17.601 -1.168 -7.935 1.00 94.00 90 GLN A CA 1
ATOM 736 C C . GLN A 1 90 ? 17.069 -0.335 -9.101 1.00 94.00 90 GLN A C 1
ATOM 738 O O . GLN A 1 90 ? 17.506 -0.524 -10.231 1.00 94.00 90 GLN A O 1
ATOM 743 N N . ASN A 1 91 ? 16.122 0.563 -8.830 1.00 93.50 91 ASN A N 1
ATOM 744 C CA . ASN A 1 91 ? 15.358 1.281 -9.852 1.00 93.50 91 ASN A CA 1
ATOM 745 C C . ASN A 1 91 ? 15.680 2.787 -9.866 1.00 93.50 91 ASN A C 1
ATOM 747 O O . ASN A 1 91 ? 15.086 3.537 -10.644 1.00 93.50 91 ASN A O 1
ATOM 751 N N . GLY A 1 92 ? 16.583 3.249 -8.994 1.00 94.62 92 GLY A N 1
ATOM 752 C CA . GLY A 1 92 ? 16.937 4.659 -8.870 1.00 94.62 92 GLY A CA 1
ATOM 753 C C . GLY A 1 92 ? 15.712 5.525 -8.542 1.00 94.62 92 GLY A C 1
ATOM 754 O O . GLY A 1 92 ? 14.864 5.113 -7.745 1.00 94.62 92 GLY A O 1
ATOM 755 N N . PRO A 1 93 ? 15.568 6.713 -9.155 1.00 94.44 93 PRO A N 1
ATOM 756 C CA . PRO A 1 93 ? 14.518 7.665 -8.799 1.00 94.44 93 PRO A CA 1
ATOM 757 C C . PRO A 1 93 ? 13.098 7.182 -9.145 1.00 94.44 93 PRO A C 1
ATOM 759 O O . PRO A 1 93 ? 12.126 7.679 -8.577 1.00 94.44 93 PRO A O 1
ATOM 762 N N . HIS A 1 94 ? 12.948 6.175 -10.013 1.00 93.69 94 HIS A N 1
ATOM 763 C CA . HIS A 1 94 ? 11.639 5.624 -10.373 1.00 93.69 94 HIS A CA 1
ATOM 764 C C . HIS A 1 94 ? 10.896 5.017 -9.168 1.00 93.69 94 HIS A C 1
ATOM 766 O O . HIS A 1 94 ? 9.663 4.995 -9.144 1.00 93.69 94 HIS A O 1
ATOM 772 N N . VAL A 1 95 ? 11.623 4.589 -8.126 1.00 95.31 95 VAL A N 1
ATOM 773 C CA . VAL A 1 95 ? 11.020 4.044 -6.898 1.00 95.31 95 VAL A CA 1
ATOM 774 C C . VAL A 1 95 ? 10.013 5.002 -6.264 1.00 95.31 95 VAL A C 1
ATOM 776 O O . VAL A 1 95 ? 9.009 4.564 -5.712 1.00 95.31 95 VAL A O 1
ATOM 779 N N . PHE A 1 96 ? 10.235 6.312 -6.364 1.00 96.25 96 PHE A N 1
ATOM 780 C CA . PHE A 1 96 ? 9.355 7.295 -5.742 1.00 96.25 96 PHE A CA 1
ATOM 781 C C . PHE A 1 96 ? 7.967 7.324 -6.399 1.00 96.25 96 PHE A C 1
ATOM 783 O O . PHE A 1 96 ? 6.979 7.550 -5.705 1.00 96.25 96 PHE A O 1
ATOM 790 N N . TYR A 1 97 ? 7.852 6.999 -7.691 1.00 94.88 97 TYR A N 1
ATOM 791 C CA . TYR A 1 97 ? 6.543 6.783 -8.318 1.00 94.88 97 TYR A CA 1
ATOM 792 C C . TYR A 1 97 ? 5.908 5.467 -7.885 1.00 94.88 97 TYR A C 1
ATOM 794 O O . TYR A 1 97 ? 4.701 5.415 -7.661 1.00 94.88 97 TYR A O 1
ATOM 802 N N . GLU A 1 98 ? 6.703 4.407 -7.723 1.00 94.88 98 GLU A N 1
ATOM 803 C CA . GLU A 1 98 ? 6.191 3.136 -7.201 1.00 94.88 98 GLU A CA 1
ATOM 804 C C . GLU A 1 98 ? 5.632 3.302 -5.784 1.00 94.88 98 GLU A C 1
ATOM 806 O O . GLU A 1 98 ? 4.626 2.684 -5.443 1.00 94.88 98 GLU A O 1
ATOM 811 N N . MET A 1 99 ? 6.220 4.174 -4.960 1.00 96.50 99 MET A N 1
ATOM 812 C CA . MET A 1 99 ? 5.696 4.482 -3.624 1.00 96.50 99 MET A CA 1
ATOM 813 C C . MET A 1 99 ? 4.305 5.131 -3.647 1.00 96.50 99 MET A C 1
ATOM 815 O O . MET A 1 99 ? 3.595 5.048 -2.646 1.00 96.50 99 MET A O 1
ATOM 8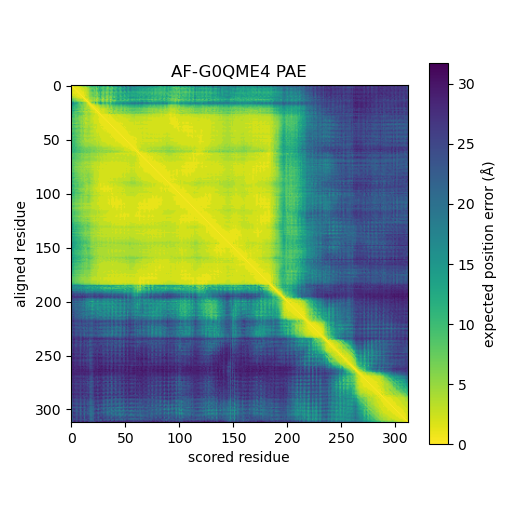19 N N . ALA A 1 100 ? 3.887 5.712 -4.777 1.00 95.50 100 ALA A N 1
ATOM 820 C CA . ALA A 1 100 ? 2.540 6.244 -4.971 1.00 95.50 100 ALA A CA 1
ATOM 821 C C . ALA A 1 100 ? 1.503 5.165 -5.347 1.00 95.50 100 ALA A C 1
ATOM 823 O O . ALA A 1 100 ? 0.314 5.465 -5.455 1.00 95.50 100 ALA A O 1
ATOM 824 N N . TRP A 1 101 ? 1.907 3.904 -5.538 1.00 95.69 101 TRP A N 1
ATOM 825 C CA . TRP A 1 101 ? 0.951 2.809 -5.712 1.00 95.69 101 TRP A CA 1
ATOM 826 C C . TRP A 1 101 ? 0.113 2.615 -4.448 1.00 95.69 101 TRP A C 1
ATOM 828 O O . TRP A 1 101 ? 0.612 2.742 -3.329 1.00 95.69 101 TRP A O 1
ATOM 838 N N . ALA A 1 102 ? -1.162 2.262 -4.622 1.00 95.88 102 ALA A N 1
ATOM 839 C CA . ALA A 1 102 ? -2.121 2.166 -3.522 1.00 95.88 102 ALA A CA 1
ATOM 840 C C . ALA A 1 102 ? -1.664 1.214 -2.401 1.00 95.88 102 ALA A C 1
ATOM 842 O O . ALA A 1 102 ? -1.849 1.526 -1.228 1.00 95.88 102 ALA A O 1
ATOM 843 N N . CYS A 1 103 ? -1.017 0.091 -2.735 1.00 96.81 103 CYS A N 1
ATOM 844 C CA . CYS A 1 103 ? -0.462 -0.845 -1.753 1.00 96.81 103 CYS A CA 1
ATOM 845 C C . CYS A 1 103 ? 0.647 -0.216 -0.885 1.00 96.81 103 CYS A C 1
ATOM 847 O O . CYS A 1 103 ? 0.647 -0.391 0.334 1.00 96.81 103 CYS A O 1
ATOM 849 N N . ASN A 1 104 ? 1.535 0.579 -1.487 1.00 97.56 104 ASN A N 1
ATOM 850 C CA . ASN A 1 104 ? 2.631 1.260 -0.799 1.00 97.56 104 ASN A CA 1
ATOM 851 C C . ASN A 1 104 ? 2.129 2.464 0.013 1.00 97.56 104 ASN A C 1
ATOM 853 O O . ASN A 1 104 ? 2.509 2.631 1.175 1.00 97.56 104 ASN A O 1
ATOM 857 N N . LEU A 1 105 ? 1.209 3.258 -0.545 1.00 97.62 105 LEU A N 1
ATOM 858 C CA . LEU A 1 105 ? 0.546 4.340 0.190 1.00 97.62 105 LEU A CA 1
ATOM 859 C C . LEU A 1 105 ? -0.263 3.811 1.377 1.00 97.62 105 LEU A C 1
ATOM 861 O O . LEU A 1 105 ? -0.316 4.464 2.421 1.00 97.62 105 LEU A O 1
ATOM 865 N N . ALA A 1 106 ? -0.858 2.623 1.264 1.00 98.06 106 ALA A N 1
ATOM 866 C CA . ALA A 1 106 ? -1.567 1.995 2.371 1.00 98.06 106 ALA A CA 1
ATOM 867 C C . ALA A 1 106 ? -0.629 1.614 3.526 1.00 98.06 106 ALA A C 1
ATOM 869 O O . ALA A 1 106 ? -1.027 1.777 4.676 1.00 98.06 106 ALA A O 1
ATOM 870 N N . LEU A 1 107 ? 0.619 1.191 3.272 1.00 98.19 107 LEU A N 1
ATOM 871 C CA . LEU A 1 107 ? 1.605 0.969 4.345 1.00 98.19 107 LEU A CA 1
ATOM 872 C C . LEU A 1 107 ? 1.831 2.255 5.155 1.00 98.19 107 LEU A C 1
ATOM 874 O O . LEU A 1 107 ? 1.727 2.246 6.382 1.00 98.19 107 LEU A O 1
ATOM 878 N N . ILE A 1 108 ? 2.064 3.375 4.465 1.00 98.38 108 ILE A N 1
ATOM 879 C CA . ILE A 1 108 ? 2.289 4.693 5.083 1.00 98.38 108 ILE A CA 1
ATOM 880 C C . ILE A 1 108 ? 1.033 5.172 5.827 1.00 98.38 108 ILE A C 1
ATOM 882 O O . ILE A 1 108 ? 1.104 5.654 6.961 1.00 98.38 108 ILE A O 1
ATOM 886 N N . THR A 1 109 ? -0.139 4.993 5.219 1.00 98.44 109 THR A N 1
ATOM 887 C CA . THR A 1 109 ? -1.422 5.400 5.803 1.00 98.44 109 THR A CA 1
ATOM 888 C C . THR A 1 109 ? -1.757 4.574 7.046 1.00 98.44 109 THR A C 1
ATOM 890 O O . THR A 1 109 ? -2.206 5.134 8.044 1.00 98.44 109 THR A O 1
ATOM 893 N N . VAL A 1 110 ? -1.466 3.269 7.052 1.00 98.56 110 VAL A N 1
ATOM 894 C CA . VAL A 1 110 ? -1.640 2.402 8.229 1.00 98.56 110 VAL A CA 1
ATOM 895 C C . VAL A 1 110 ? -0.646 2.753 9.336 1.00 98.56 110 VAL A C 1
ATOM 897 O O . VAL A 1 110 ? -1.031 2.752 10.502 1.00 98.56 110 VAL A O 1
ATOM 900 N N . ILE A 1 111 ? 0.597 3.129 9.015 1.00 98.62 111 ILE A N 1
ATOM 901 C CA . ILE A 1 111 ? 1.542 3.665 10.012 1.00 98.62 111 ILE A CA 1
ATOM 902 C C . ILE A 1 111 ? 0.950 4.914 10.689 1.00 98.62 111 ILE A C 1
ATOM 904 O O . ILE A 1 111 ? 0.886 4.974 11.918 1.00 98.62 111 ILE A O 1
ATOM 908 N N . SER A 1 112 ? 0.430 5.870 9.909 1.00 98.38 112 SER A N 1
ATOM 909 C CA . SER A 1 112 ? -0.269 7.052 10.446 1.00 98.38 112 SER A CA 1
ATOM 910 C C . SER A 1 112 ? -1.499 6.673 11.282 1.00 98.38 112 SER A C 1
ATOM 912 O O . SER A 1 112 ? -1.708 7.208 12.374 1.00 98.38 112 SER A O 1
ATOM 914 N N . ALA A 1 113 ? -2.288 5.699 10.823 1.00 98.00 113 ALA A N 1
ATOM 915 C CA . ALA A 1 113 ? -3.446 5.183 11.547 1.00 98.00 113 ALA A CA 1
ATOM 916 C C . ALA A 1 113 ? -3.069 4.602 12.915 1.00 98.00 113 ALA A C 1
ATOM 918 O O . ALA A 1 113 ? -3.759 4.852 13.900 1.00 98.00 113 ALA A O 1
ATOM 919 N N . LEU A 1 114 ? -1.960 3.860 12.992 1.00 98.06 114 LEU A N 1
ATOM 920 C CA . LEU A 1 114 ? -1.452 3.265 14.229 1.00 98.06 114 LEU A CA 1
ATOM 921 C C . LEU A 1 114 ? -0.940 4.319 15.214 1.00 98.06 114 LEU A C 1
ATOM 923 O O . LEU A 1 114 ? -1.153 4.180 16.420 1.00 98.06 114 LEU A O 1
ATOM 927 N N . LEU A 1 115 ? -0.306 5.385 14.718 1.00 97.94 115 LEU A N 1
ATOM 928 C CA . LEU A 1 115 ? 0.124 6.514 15.548 1.00 97.94 115 LEU A CA 1
ATOM 929 C C . LEU A 1 115 ? -1.074 7.247 16.163 1.00 97.94 115 LEU A C 1
ATOM 931 O O . LEU A 1 115 ? -1.063 7.524 17.364 1.00 97.94 115 LEU A O 1
ATOM 935 N N . ARG A 1 116 ? -2.124 7.471 15.362 1.00 97.50 116 ARG A N 1
ATOM 936 C CA . ARG A 1 116 ? -3.384 8.118 15.771 1.00 97.50 116 ARG A CA 1
ATOM 937 C C . ARG A 1 116 ? -4.381 7.179 16.453 1.00 97.50 116 ARG A C 1
ATOM 939 O O . ARG A 1 116 ? -5.402 7.634 16.954 1.00 97.50 116 ARG A O 1
ATOM 946 N N . ASN A 1 117 ? -4.094 5.879 16.482 1.00 96.75 117 ASN A N 1
ATOM 947 C CA . ASN A 1 117 ? -4.981 4.839 16.998 1.00 96.75 117 ASN A CA 1
ATOM 948 C C . ASN A 1 117 ? -6.373 4.793 16.313 1.00 96.75 117 ASN A C 1
ATOM 950 O O . ASN A 1 117 ? -7.356 4.430 16.960 1.00 96.75 117 ASN A O 1
ATOM 954 N N . SER A 1 118 ? -6.452 5.143 15.020 1.00 96.19 118 SER A N 1
ATOM 955 C CA . SER A 1 118 ? -7.700 5.192 14.235 1.00 96.19 118 SER A CA 1
ATOM 956 C C . SER A 1 118 ? -7.939 3.871 13.501 1.00 96.19 118 SER A C 1
ATOM 958 O O . SER A 1 118 ? -7.274 3.551 12.512 1.00 96.19 118 SER A O 1
ATOM 960 N N . SER A 1 119 ? -8.910 3.092 13.973 1.00 95.75 119 SER A N 1
ATOM 961 C CA . SER A 1 119 ? -9.322 1.844 13.317 1.00 95.75 119 SER A CA 1
ATOM 962 C C . SER A 1 119 ? -10.056 2.071 11.997 1.00 95.75 119 SER A C 1
ATOM 964 O O . SER A 1 119 ? -9.875 1.281 11.070 1.00 95.75 119 SER A O 1
ATOM 966 N N . LEU A 1 120 ? -10.802 3.175 11.877 1.00 94.81 120 LEU A N 1
ATOM 967 C CA . LEU A 1 120 ? -11.480 3.575 10.645 1.00 94.81 120 LEU A CA 1
ATOM 968 C C . LEU A 1 120 ? -10.486 3.690 9.488 1.00 94.81 120 LEU A C 1
ATOM 970 O O . LEU A 1 120 ? -10.720 3.169 8.399 1.00 94.81 120 LEU A O 1
ATOM 974 N N . THR A 1 121 ? -9.340 4.322 9.748 1.00 97.06 121 THR A N 1
ATOM 975 C CA . THR A 1 121 ? -8.275 4.475 8.753 1.00 97.06 121 THR A CA 1
ATOM 976 C C . THR A 1 121 ? -7.666 3.125 8.351 1.00 97.06 121 THR A C 1
ATOM 978 O O . THR A 1 121 ? -7.373 2.898 7.178 1.00 97.06 121 THR A O 1
ATOM 981 N N . VAL A 1 122 ? -7.492 2.198 9.299 1.00 97.50 122 VAL A N 1
ATOM 982 C CA . VAL A 1 122 ? -7.012 0.835 9.000 1.00 97.50 122 VAL A CA 1
ATOM 983 C C . VAL A 1 122 ? -8.029 0.075 8.142 1.00 97.50 122 VAL A C 1
ATOM 985 O O . VAL A 1 122 ? -7.648 -0.567 7.162 1.00 97.50 122 VAL A O 1
ATOM 988 N N . GLY A 1 123 ? -9.318 0.177 8.477 1.00 95.50 123 GLY A N 1
ATOM 989 C CA . GLY A 1 123 ? -10.410 -0.430 7.717 1.00 95.50 123 GLY A CA 1
ATOM 990 C C . GLY A 1 123 ? -10.521 0.119 6.296 1.00 95.50 123 GLY A C 1
ATOM 991 O O . GLY A 1 123 ? -10.641 -0.657 5.350 1.00 95.50 123 GLY A O 1
ATOM 992 N N . SER A 1 124 ? -10.404 1.437 6.112 1.00 95.81 124 SER A N 1
ATOM 993 C CA . SER A 1 124 ? -10.439 2.039 4.775 1.00 95.81 124 SER A CA 1
ATOM 994 C C . SER A 1 124 ? -9.248 1.606 3.917 1.00 95.81 124 SER A C 1
ATOM 996 O O . SER A 1 124 ? -9.436 1.274 2.747 1.00 95.81 124 SER A O 1
ATOM 998 N N . CYS A 1 125 ? -8.048 1.500 4.499 1.00 97.44 125 CYS A N 1
ATOM 999 C CA . CYS A 1 125 ? -6.881 0.955 3.801 1.00 97.44 125 CYS A CA 1
ATOM 1000 C C . CYS A 1 125 ? -7.112 -0.489 3.348 1.00 97.44 125 CYS A C 1
ATOM 1002 O O . CYS A 1 125 ? -6.809 -0.807 2.201 1.00 97.44 125 CYS A O 1
ATOM 1004 N N . LEU A 1 126 ? -7.681 -1.339 4.213 1.00 96.56 126 LEU A N 1
ATOM 1005 C CA . LEU A 1 126 ? -8.020 -2.724 3.875 1.00 96.56 126 LEU A CA 1
ATOM 1006 C C . LEU A 1 126 ? -8.947 -2.792 2.656 1.00 96.56 126 LEU A C 1
ATOM 1008 O O . LEU A 1 126 ? -8.679 -3.561 1.737 1.00 96.56 126 LEU A O 1
ATOM 1012 N N . VAL A 1 127 ? -9.995 -1.965 2.617 1.00 94.06 127 VAL A N 1
ATOM 1013 C CA . VAL A 1 127 ? -10.928 -1.918 1.482 1.00 94.06 127 VAL A CA 1
ATOM 1014 C C . VAL A 1 127 ? -10.221 -1.458 0.206 1.00 94.06 127 VAL A C 1
ATOM 1016 O O . VAL A 1 127 ? -10.341 -2.127 -0.818 1.00 94.06 127 VAL A O 1
ATOM 1019 N N . ILE A 1 128 ? -9.446 -0.371 0.264 1.00 95.12 128 ILE A N 1
ATOM 1020 C CA . ILE A 1 128 ? -8.768 0.211 -0.907 1.00 95.12 128 ILE A CA 1
ATOM 1021 C C . ILE A 1 128 ? -7.807 -0.786 -1.563 1.00 95.12 128 ILE A C 1
ATOM 1023 O O . ILE A 1 128 ? -7.799 -0.915 -2.785 1.00 95.12 128 ILE A O 1
ATOM 1027 N N . ILE A 1 129 ? -7.011 -1.510 -0.771 1.00 96.69 129 ILE A N 1
ATOM 1028 C CA . ILE A 1 129 ? -6.013 -2.440 -1.319 1.00 96.69 129 ILE A CA 1
ATOM 1029 C C . ILE A 1 129 ? -6.587 -3.816 -1.653 1.00 96.69 129 ILE A C 1
ATOM 1031 O O . ILE A 1 129 ? -5.939 -4.584 -2.355 1.00 96.69 129 ILE A O 1
ATOM 1035 N N . SER A 1 130 ? -7.777 -4.150 -1.147 1.00 94.38 130 SER A N 1
ATOM 1036 C CA . SER A 1 130 ? -8.330 -5.508 -1.198 1.00 94.38 130 SER A CA 1
ATOM 1037 C C . SER A 1 130 ? -8.314 -6.138 -2.590 1.00 94.38 130 SER A C 1
ATOM 1039 O O . SER A 1 130 ? -7.949 -7.304 -2.723 1.00 94.38 130 SER A O 1
ATOM 1041 N N . ILE A 1 131 ? -8.648 -5.362 -3.625 1.00 92.06 131 ILE A N 1
ATOM 1042 C CA . ILE A 1 131 ? -8.693 -5.831 -5.012 1.00 92.06 131 ILE A CA 1
ATOM 1043 C C . ILE A 1 131 ? -7.300 -6.256 -5.476 1.00 92.06 131 ILE A C 1
ATOM 1045 O O . ILE A 1 131 ? -7.123 -7.405 -5.868 1.00 92.06 131 ILE A O 1
ATOM 1049 N N . ASP A 1 132 ? -6.317 -5.357 -5.397 1.00 93.88 132 ASP A N 1
ATOM 1050 C CA . ASP A 1 132 ? -4.945 -5.604 -5.858 1.00 93.88 132 ASP A CA 1
ATOM 1051 C C . ASP A 1 132 ? -4.322 -6.818 -5.152 1.00 93.88 132 ASP A C 1
ATOM 1053 O O . ASP A 1 132 ? -3.750 -7.707 -5.784 1.00 93.88 132 ASP A O 1
ATOM 1057 N N . GLN A 1 133 ? -4.551 -6.926 -3.843 1.00 94.75 133 GLN A N 1
ATOM 1058 C CA . GLN A 1 133 ? -4.048 -8.045 -3.051 1.00 94.75 133 GLN A CA 1
ATOM 1059 C C . GLN A 1 133 ? -4.750 -9.370 -3.359 1.00 94.75 133 GLN A C 1
ATOM 1061 O O . GLN A 1 133 ? -4.121 -10.426 -3.388 1.00 94.75 133 GLN A O 1
ATOM 1066 N N . CYS A 1 134 ? -6.051 -9.338 -3.647 1.00 94.19 134 CYS A N 1
ATOM 1067 C CA . CYS A 1 134 ? -6.773 -10.536 -4.059 1.00 94.19 134 CYS A CA 1
ATOM 1068 C C . CYS A 1 134 ? -6.342 -11.019 -5.446 1.00 94.19 134 CYS A C 1
ATOM 1070 O O . CYS A 1 134 ? -6.254 -12.228 -5.656 1.00 94.19 134 CYS A O 1
ATOM 1072 N N . LEU A 1 135 ? -6.020 -10.109 -6.372 1.00 95.62 135 LEU A N 1
ATOM 1073 C CA . LEU A 1 135 ? -5.439 -10.483 -7.665 1.00 95.62 135 LEU A CA 1
ATOM 1074 C C . LEU A 1 135 ? -4.090 -11.185 -7.482 1.00 95.62 135 LEU A C 1
ATOM 1076 O O . LEU A 1 135 ? -3.845 -12.195 -8.137 1.00 95.62 135 LEU A O 1
ATOM 1080 N N . TRP A 1 136 ? -3.273 -10.728 -6.531 1.00 97.44 136 TRP A N 1
ATOM 1081 C CA . TRP A 1 136 ? -2.051 -11.422 -6.121 1.00 97.44 136 TRP A CA 1
ATOM 1082 C C . TRP A 1 136 ? -2.307 -12.844 -5.618 1.00 97.44 136 TRP A C 1
ATOM 1084 O O . TRP A 1 136 ? -1.620 -13.772 -6.036 1.00 97.44 136 TRP A O 1
ATOM 1094 N N . TYR A 1 137 ? -3.309 -13.050 -4.759 1.00 96.75 137 TYR A N 1
ATOM 1095 C CA . TYR A 1 137 ? -3.659 -14.395 -4.288 1.00 96.75 137 TYR A CA 1
ATOM 1096 C C . TYR A 1 137 ? -4.105 -15.320 -5.423 1.00 96.75 137 TYR A C 1
ATOM 1098 O O . TYR A 1 137 ? -3.676 -16.473 -5.476 1.00 96.75 137 TYR A O 1
ATOM 1106 N N . VAL A 1 138 ? -4.932 -14.815 -6.344 1.00 97.00 138 VAL A N 1
ATOM 1107 C CA . VAL A 1 138 ? -5.382 -15.565 -7.527 1.00 97.00 138 VAL A CA 1
ATOM 1108 C C . VAL A 1 138 ? -4.197 -15.950 -8.410 1.00 97.00 138 VAL A C 1
ATOM 1110 O O . VAL A 1 138 ? -4.112 -17.091 -8.862 1.00 97.00 138 VAL A O 1
ATOM 1113 N N . ASP A 1 139 ? -3.268 -15.023 -8.624 1.00 97.69 139 ASP A N 1
ATOM 1114 C CA . ASP A 1 139 ? -2.075 -15.251 -9.427 1.00 97.69 139 ASP A CA 1
ATOM 1115 C C . ASP A 1 139 ? -1.118 -16.270 -8.809 1.00 97.69 139 ASP A C 1
ATOM 1117 O O . ASP A 1 139 ? -0.690 -17.197 -9.499 1.00 97.69 139 ASP A O 1
ATOM 1121 N N . LEU A 1 140 ? -0.820 -16.148 -7.514 1.00 97.50 140 LEU A N 1
ATOM 1122 C CA . LEU A 1 140 ? 0.054 -17.087 -6.811 1.00 97.50 140 LEU A CA 1
ATOM 1123 C C . LEU A 1 140 ? -0.546 -18.497 -6.764 1.00 97.50 140 LEU A C 1
ATOM 1125 O O . LEU A 1 140 ? 0.160 -19.471 -7.026 1.00 97.50 140 LEU A O 1
ATOM 1129 N N . LEU A 1 141 ? -1.848 -18.614 -6.479 1.00 96.88 141 LEU A N 1
ATOM 1130 C CA . LEU A 1 141 ? -2.540 -19.903 -6.462 1.00 96.88 141 LEU A CA 1
ATOM 1131 C C . LEU A 1 141 ? -2.605 -20.520 -7.865 1.00 96.88 141 LEU A C 1
ATOM 1133 O O . LEU A 1 141 ? -2.326 -21.705 -8.036 1.00 96.88 141 LEU A O 1
ATOM 1137 N N . GLY A 1 142 ? -2.929 -19.714 -8.880 1.00 97.50 142 GLY A N 1
ATOM 1138 C CA . GLY A 1 142 ? -2.939 -20.151 -10.273 1.00 97.50 142 GLY A CA 1
ATOM 1139 C C . GLY A 1 142 ? -1.567 -20.635 -10.737 1.00 97.50 142 GLY A C 1
ATOM 1140 O O . GLY A 1 142 ? -1.474 -21.689 -11.372 1.00 97.50 142 GLY A O 1
ATOM 1141 N N . TYR A 1 143 ? -0.502 -19.924 -10.359 1.00 98.00 143 TYR A N 1
ATOM 1142 C CA . TYR A 1 143 ? 0.865 -20.313 -10.686 1.00 98.00 143 TYR A CA 1
ATOM 1143 C C . TYR A 1 143 ? 1.258 -21.621 -10.002 1.00 98.00 143 TYR A C 1
ATOM 1145 O O . TYR A 1 143 ? 1.787 -22.509 -10.664 1.00 98.00 143 TYR A O 1
ATOM 1153 N N . PHE A 1 144 ? 0.933 -21.788 -8.718 1.00 97.88 144 PHE A N 1
ATOM 1154 C CA . PHE A 1 144 ? 1.217 -23.025 -7.990 1.00 97.88 144 PHE A CA 1
ATOM 1155 C C . PHE A 1 144 ? 0.491 -24.243 -8.586 1.00 97.88 144 PHE A C 1
ATOM 1157 O O . PHE A 1 144 ? 1.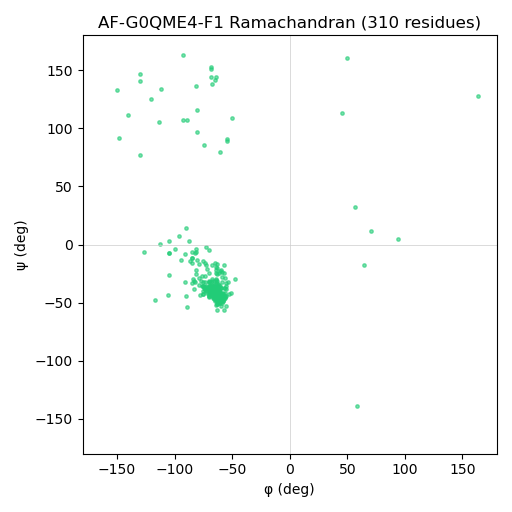085 -25.308 -8.721 1.00 97.88 144 PHE A O 1
ATOM 1164 N N . LEU A 1 145 ? -0.778 -24.088 -8.981 1.00 97.88 145 LEU A N 1
ATOM 1165 C CA . LEU A 1 145 ? -1.593 -25.195 -9.494 1.00 97.88 145 LEU A CA 1
ATOM 1166 C C . LEU A 1 145 ? -1.352 -25.512 -10.977 1.00 97.88 145 LEU A C 1
ATOM 1168 O O . LEU A 1 145 ? -1.513 -26.656 -11.391 1.00 97.88 145 LEU A O 1
ATOM 1172 N N . THR A 1 146 ? -1.032 -24.507 -11.799 1.00 97.88 146 THR A N 1
ATOM 1173 C CA . THR A 1 146 ? -1.016 -24.647 -13.271 1.00 97.88 146 THR A CA 1
ATOM 1174 C C . THR A 1 146 ? 0.293 -24.224 -13.937 1.00 97.88 146 THR A C 1
ATOM 1176 O O . THR A 1 146 ? 0.434 -24.373 -15.152 1.00 97.88 146 THR A O 1
ATOM 1179 N N . GLY A 1 147 ? 1.234 -23.652 -13.180 1.00 97.50 147 GLY A N 1
ATOM 1180 C CA . GLY A 1 147 ? 2.454 -23.037 -13.709 1.00 97.50 147 GLY A CA 1
ATOM 1181 C C . GLY A 1 147 ? 2.221 -21.722 -14.466 1.00 97.50 147 GLY A C 1
ATOM 1182 O O . GLY A 1 147 ? 3.122 -21.249 -15.156 1.00 97.50 147 GLY A O 1
ATOM 1183 N N . LYS A 1 148 ? 1.019 -21.129 -14.395 1.00 97.69 148 LYS A N 1
ATOM 1184 C CA . LYS A 1 148 ? 0.643 -19.903 -15.125 1.00 97.69 148 LYS A CA 1
ATOM 1185 C C . LYS A 1 148 ? 0.021 -18.864 -14.197 1.00 97.69 148 LYS A C 1
ATOM 1187 O O . LYS A 1 148 ? -0.714 -19.221 -13.289 1.00 97.69 148 LYS A O 1
ATOM 1192 N N . PHE A 1 149 ? 0.250 -17.585 -14.488 1.00 97.44 149 PHE A N 1
ATOM 1193 C CA . PHE A 1 149 ? -0.397 -16.454 -13.815 1.00 97.44 149 PHE A CA 1
ATOM 1194 C C . PHE A 1 149 ? -1.700 -16.088 -14.546 1.00 97.44 149 PHE A C 1
ATOM 1196 O O . PHE A 1 149 ? -1.615 -15.576 -15.664 1.00 97.44 149 PHE A O 1
ATOM 1203 N N . PRO A 1 150 ? -2.898 -16.372 -13.997 1.00 96.38 150 PRO A N 1
ATOM 1204 C CA . PRO A 1 150 ? -4.158 -16.146 -14.704 1.00 96.38 150 PRO A CA 1
ATOM 1205 C C . PRO A 1 150 ? -4.438 -14.673 -15.021 1.00 96.38 150 PRO A C 1
ATOM 1207 O O . PRO A 1 150 ? -5.069 -14.387 -16.037 1.00 96.38 150 PRO A O 1
ATOM 1210 N N . ILE A 1 151 ? -3.988 -13.753 -14.162 1.00 97.44 151 ILE A N 1
ATOM 1211 C CA . ILE A 1 151 ? -4.153 -12.304 -14.323 1.00 97.44 151 ILE A CA 1
ATOM 1212 C C . ILE A 1 151 ? -2.828 -11.657 -14.742 1.00 97.44 151 ILE A C 1
ATOM 1214 O O . ILE A 1 151 ? -2.816 -10.822 -15.644 1.00 97.44 151 ILE A O 1
ATOM 1218 N N . GLY A 1 152 ? -1.716 -12.057 -14.118 1.00 96.44 152 GLY A N 1
ATOM 1219 C CA . GLY A 1 152 ? -0.365 -11.589 -14.449 1.00 96.44 152 GLY A CA 1
ATOM 1220 C C . GLY A 1 152 ? 0.151 -10.406 -13.619 1.00 96.44 152 GLY A C 1
ATOM 1221 O O . GLY A 1 152 ? 1.260 -9.938 -13.867 1.00 96.44 152 GLY A O 1
ATOM 1222 N N . VAL A 1 153 ? -0.592 -9.946 -12.609 1.00 96.06 153 VAL A N 1
ATOM 1223 C CA . VAL A 1 153 ? -0.179 -8.880 -11.675 1.00 96.06 153 VAL A CA 1
ATOM 1224 C C . VAL A 1 153 ? 1.070 -9.283 -10.892 1.00 96.06 153 VAL A C 1
ATOM 1226 O O . VAL A 1 153 ? 1.973 -8.467 -10.710 1.00 96.06 153 VAL A O 1
ATOM 1229 N N . SER A 1 154 ? 1.164 -10.546 -10.466 1.00 97.25 154 SER A N 1
ATOM 1230 C CA . SER A 1 154 ? 2.339 -11.046 -9.741 1.00 97.25 154 SER A CA 1
ATOM 1231 C C . SER A 1 154 ? 3.358 -11.751 -10.643 1.00 97.25 154 SER A C 1
ATOM 1233 O O . SER A 1 154 ? 4.317 -12.322 -10.131 1.00 97.25 154 SER A O 1
ATOM 1235 N N . GLN A 1 155 ? 3.193 -11.737 -11.973 1.00 97.50 155 GLN A N 1
ATOM 1236 C CA . GLN A 1 155 ? 4.051 -12.503 -12.891 1.00 97.50 155 GLN A CA 1
ATOM 1237 C C . GLN A 1 155 ? 5.532 -12.122 -12.770 1.00 97.50 155 GLN A C 1
ATOM 1239 O O . GLN A 1 155 ? 6.416 -12.973 -12.910 1.00 97.50 155 GLN A O 1
ATOM 1244 N N . TYR A 1 156 ? 5.807 -10.854 -12.456 1.00 95.25 156 TYR A N 1
ATOM 1245 C CA . TYR A 1 156 ? 7.165 -10.333 -12.365 1.00 95.25 156 TYR A CA 1
ATOM 1246 C C . TYR A 1 156 ? 8.036 -11.051 -11.330 1.00 95.25 156 TYR A C 1
ATOM 1248 O O . TYR A 1 156 ? 9.255 -11.041 -11.471 1.00 95.25 156 TYR A O 1
ATOM 1256 N N . ILE A 1 157 ? 7.460 -11.726 -10.328 1.00 97.00 157 ILE A N 1
ATOM 1257 C CA . ILE A 1 157 ? 8.238 -12.476 -9.328 1.00 97.00 157 ILE A CA 1
ATOM 1258 C C . ILE A 1 157 ? 9.014 -13.656 -9.932 1.00 97.00 157 ILE A C 1
ATOM 1260 O O . ILE A 1 157 ? 9.955 -14.139 -9.313 1.00 97.00 157 ILE A O 1
ATOM 1264 N N . THR A 1 158 ? 8.618 -14.119 -11.122 1.00 97.06 158 THR A N 1
ATOM 1265 C CA . THR A 1 158 ? 9.270 -15.232 -11.838 1.00 97.06 158 THR A CA 1
ATOM 1266 C C . THR A 1 158 ? 10.215 -14.773 -12.937 1.00 97.06 158 THR A C 1
ATOM 1268 O O . THR A 1 158 ? 10.861 -15.602 -13.576 1.00 97.06 158 THR A O 1
ATOM 1271 N N . TRP A 1 159 ? 10.309 -13.466 -13.191 1.00 97.06 159 TRP A N 1
ATOM 1272 C CA . TRP A 1 159 ? 11.241 -12.973 -14.193 1.00 97.06 159 TRP A CA 1
ATOM 1273 C C . TRP A 1 159 ? 12.681 -13.186 -13.726 1.00 97.06 159 TRP A C 1
ATOM 1275 O O . TRP A 1 159 ? 12.995 -12.880 -12.575 1.00 97.06 159 TRP A O 1
ATOM 1285 N N . PRO A 1 160 ? 13.585 -13.629 -14.615 1.00 96.38 160 PRO A N 1
ATOM 1286 C CA . PRO A 1 160 ? 14.988 -13.838 -14.260 1.00 96.38 160 PRO A CA 1
ATOM 1287 C C . PRO A 1 160 ? 15.694 -12.532 -13.862 1.00 96.38 160 PRO A C 1
ATOM 1289 O O . PRO A 1 160 ? 16.696 -12.557 -13.156 1.00 96.38 160 PRO A O 1
ATOM 1292 N N . THR A 1 161 ? 15.159 -11.384 -14.286 1.00 95.25 161 THR A N 1
ATOM 1293 C CA . THR A 1 161 ? 15.648 -10.048 -13.926 1.00 95.25 161 THR A CA 1
ATOM 1294 C C . THR A 1 161 ? 15.179 -9.576 -12.548 1.00 95.25 161 THR A C 1
ATOM 1296 O O . THR A 1 161 ? 15.718 -8.603 -12.016 1.00 95.25 161 THR A O 1
ATOM 1299 N N . THR A 1 162 ? 14.192 -10.239 -11.937 1.00 95.19 162 THR A N 1
ATOM 1300 C CA . THR A 1 162 ? 13.683 -9.853 -10.619 1.00 95.19 162 THR A CA 1
ATOM 1301 C C . THR A 1 162 ? 14.606 -10.378 -9.533 1.00 95.19 162 THR A C 1
ATOM 1303 O O . THR A 1 162 ? 14.751 -11.578 -9.313 1.00 95.19 162 THR A O 1
ATOM 1306 N N . THR A 1 163 ? 15.225 -9.458 -8.800 1.00 95.81 163 THR A N 1
ATOM 1307 C CA . THR A 1 163 ? 16.132 -9.817 -7.710 1.00 95.81 163 THR A CA 1
ATOM 1308 C C . THR A 1 163 ? 15.379 -10.453 -6.536 1.00 95.81 163 THR A C 1
ATOM 1310 O O . THR A 1 163 ? 14.235 -10.101 -6.235 1.00 95.81 163 THR A O 1
ATOM 1313 N N . LYS A 1 164 ? 16.055 -11.326 -5.778 1.00 96.31 164 LYS A N 1
ATOM 1314 C CA . LYS A 1 164 ? 15.491 -11.934 -4.555 1.00 96.31 164 LYS A CA 1
ATOM 1315 C C . LYS A 1 164 ? 15.009 -10.881 -3.548 1.00 96.31 164 LYS A C 1
ATOM 1317 O O . LYS A 1 164 ? 13.956 -11.035 -2.938 1.00 96.31 164 LYS A O 1
ATOM 1322 N N . LEU A 1 165 ? 15.741 -9.771 -3.421 1.00 95.12 165 LEU A N 1
ATOM 1323 C CA . LEU A 1 165 ? 15.351 -8.657 -2.552 1.00 95.12 165 LEU A CA 1
ATOM 1324 C C . LEU A 1 165 ? 14.067 -7.961 -3.035 1.00 95.12 165 LEU A C 1
ATOM 1326 O O . LEU A 1 165 ? 13.240 -7.561 -2.213 1.00 95.12 165 LEU A O 1
ATOM 1330 N N . ARG A 1 166 ? 13.855 -7.849 -4.354 1.00 94.81 166 ARG A N 1
ATOM 1331 C CA . ARG A 1 166 ? 12.598 -7.331 -4.912 1.00 94.81 166 ARG A CA 1
ATOM 1332 C C . ARG A 1 166 ? 11.425 -8.257 -4.600 1.00 94.81 166 ARG A C 1
ATOM 1334 O O . ARG A 1 166 ? 10.350 -7.773 -4.256 1.00 94.81 166 ARG A O 1
ATOM 1341 N N . ILE A 1 167 ? 11.636 -9.573 -4.643 1.00 95.94 167 ILE A N 1
ATOM 1342 C CA . ILE A 1 167 ? 10.617 -10.556 -4.248 1.00 95.94 167 ILE A CA 1
ATOM 1343 C C . ILE A 1 167 ? 10.254 -10.369 -2.767 1.00 95.94 167 ILE A C 1
ATOM 1345 O O . ILE A 1 167 ? 9.080 -10.194 -2.448 1.00 95.94 167 ILE A O 1
ATOM 1349 N N . ILE A 1 168 ? 11.246 -10.294 -1.869 1.00 95.81 168 ILE A N 1
ATOM 1350 C CA . ILE A 1 168 ? 11.028 -10.090 -0.422 1.00 95.81 168 ILE A CA 1
ATOM 1351 C C . ILE A 1 168 ? 10.247 -8.795 -0.149 1.00 95.81 168 ILE A C 1
ATOM 1353 O O . ILE A 1 168 ? 9.259 -8.795 0.590 1.00 95.81 168 ILE A O 1
ATOM 1357 N N . THR A 1 169 ? 10.630 -7.694 -0.795 1.00 96.31 169 THR A N 1
ATOM 1358 C CA . THR A 1 169 ? 9.953 -6.387 -0.665 1.00 96.31 169 THR A CA 1
ATOM 1359 C C . THR A 1 169 ? 8.590 -6.320 -1.366 1.00 96.31 169 THR A C 1
ATOM 1361 O O . THR A 1 169 ? 7.891 -5.313 -1.273 1.00 96.31 169 THR A O 1
ATOM 1364 N N . SER A 1 170 ? 8.174 -7.397 -2.034 1.00 96.62 170 SER A N 1
ATOM 1365 C CA . SER A 1 170 ? 6.836 -7.559 -2.617 1.00 96.62 170 SER A CA 1
ATOM 1366 C C . SER A 1 170 ? 5.954 -8.516 -1.805 1.00 96.62 170 SER A C 1
ATOM 1368 O O . SER A 1 170 ? 4.755 -8.604 -2.037 1.00 96.62 170 SER A O 1
ATOM 1370 N N . THR A 1 171 ? 6.503 -9.197 -0.793 1.00 96.38 171 THR A N 1
ATOM 1371 C CA . THR A 1 171 ? 5.736 -10.150 0.034 1.00 96.38 171 THR A CA 1
ATOM 1372 C C . THR A 1 171 ? 4.623 -9.510 0.859 1.00 96.38 171 THR A C 1
ATOM 1374 O O . THR A 1 171 ? 3.729 -10.231 1.296 1.00 96.38 171 THR A O 1
ATOM 1377 N N . HIS A 1 172 ? 4.613 -8.184 1.053 1.00 97.31 172 HIS A N 1
ATOM 1378 C CA . HIS A 1 172 ? 3.492 -7.510 1.715 1.00 97.31 172 HIS A CA 1
ATOM 1379 C C . HIS A 1 172 ? 2.174 -7.723 0.995 1.00 97.31 172 HIS A C 1
ATOM 1381 O O . HIS A 1 172 ? 1.132 -7.717 1.645 1.00 97.31 172 HIS A O 1
ATOM 1387 N N . HIS A 1 173 ? 2.211 -8.024 -0.303 1.00 97.44 173 HIS A N 1
ATOM 1388 C CA . HIS A 1 173 ? 1.006 -8.407 -1.007 1.00 97.44 173 HIS A CA 1
ATOM 1389 C C . HIS A 1 173 ? 0.345 -9.678 -0.443 1.00 97.44 173 HIS A C 1
ATOM 1391 O O . HIS A 1 173 ? -0.859 -9.884 -0.557 1.00 97.44 173 HIS A O 1
ATOM 1397 N N . ILE A 1 174 ? 1.130 -10.511 0.245 1.00 96.12 174 ILE A N 1
ATOM 1398 C CA . ILE A 1 174 ? 0.667 -11.749 0.859 1.00 96.12 174 ILE A CA 1
ATOM 1399 C C . ILE A 1 174 ? 0.184 -11.502 2.291 1.00 96.12 174 ILE A C 1
ATOM 1401 O O . ILE A 1 174 ? -0.936 -11.871 2.644 1.00 96.12 174 ILE A O 1
ATOM 1405 N N . TRP A 1 175 ? 1.019 -10.883 3.130 1.00 96.94 175 TRP A N 1
ATOM 1406 C CA . TRP A 1 175 ? 0.785 -10.822 4.578 1.00 96.94 175 TRP A CA 1
ATOM 1407 C C . TRP A 1 175 ? 0.064 -9.560 5.065 1.00 96.94 175 TRP A C 1
ATOM 1409 O O . TRP A 1 175 ? -0.410 -9.538 6.205 1.00 96.94 175 TRP A O 1
ATOM 1419 N N . PHE A 1 176 ? -0.055 -8.510 4.246 1.00 97.56 176 PHE A N 1
ATOM 1420 C CA . PHE A 1 176 ? -0.571 -7.227 4.725 1.00 97.56 176 PHE A CA 1
ATOM 1421 C C . PHE A 1 176 ? -2.070 -7.275 5.042 1.00 97.56 176 PHE A C 1
ATOM 1423 O O . PHE A 1 176 ? -2.459 -6.845 6.125 1.00 97.56 176 PHE A O 1
ATOM 1430 N N . ILE A 1 177 ? -2.908 -7.883 4.192 1.00 95.81 177 ILE A N 1
ATOM 1431 C CA . ILE A 1 177 ? -4.341 -8.073 4.495 1.00 95.81 177 ILE A CA 1
ATOM 1432 C C . ILE A 1 177 ? -4.564 -8.882 5.782 1.00 95.81 177 ILE A C 1
ATOM 1434 O O . ILE A 1 177 ? -5.297 -8.395 6.648 1.00 95.81 177 ILE A O 1
ATOM 1438 N N . PRO A 1 178 ? -3.932 -10.060 5.974 1.00 95.81 178 PRO A N 1
ATOM 1439 C CA . PRO A 1 178 ? -4.015 -10.793 7.234 1.00 95.81 178 PRO A CA 1
ATOM 1440 C C . PRO A 1 178 ? -3.650 -9.937 8.449 1.00 95.81 178 PRO A C 1
ATOM 1442 O O . PRO A 1 178 ? -4.350 -9.974 9.462 1.00 95.81 178 PRO A O 1
ATOM 1445 N N . LEU A 1 179 ? -2.597 -9.118 8.340 1.00 96.62 179 LEU A N 1
ATOM 1446 C CA . LEU A 1 179 ? -2.206 -8.195 9.402 1.00 96.62 179 LEU A CA 1
ATOM 1447 C C . LEU A 1 179 ? -3.316 -7.172 9.698 1.00 96.62 179 LEU A C 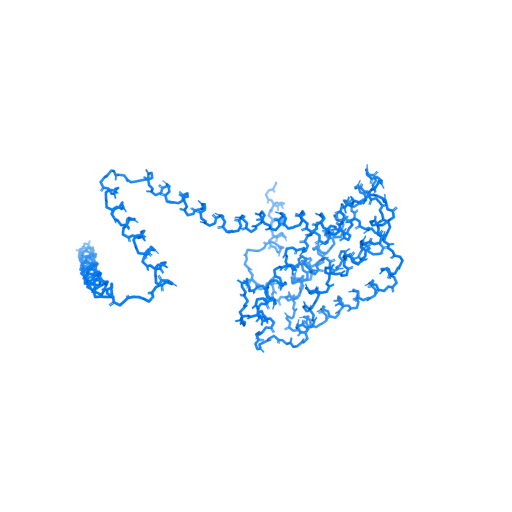1
ATOM 1449 O O . LEU A 1 179 ? -3.670 -7.003 10.866 1.00 96.62 179 LEU A O 1
ATOM 1453 N N . LEU A 1 180 ? -3.900 -6.530 8.677 1.00 96.81 180 LEU A N 1
ATOM 1454 C CA . LEU A 1 180 ? -4.990 -5.558 8.858 1.00 96.81 180 LEU A CA 1
ATOM 1455 C C . LEU A 1 180 ? -6.226 -6.199 9.506 1.00 96.81 180 LEU A C 1
ATOM 1457 O O . LEU A 1 180 ? -6.760 -5.659 10.475 1.00 96.81 180 LEU A O 1
ATOM 1461 N N . ILE A 1 181 ? -6.636 -7.383 9.040 1.00 94.81 181 ILE A N 1
ATOM 1462 C CA . ILE A 1 181 ? -7.768 -8.130 9.609 1.00 94.81 181 ILE A CA 1
ATOM 1463 C C . ILE A 1 181 ? -7.501 -8.478 11.078 1.00 94.81 181 ILE A C 1
ATOM 1465 O O . ILE A 1 181 ? -8.368 -8.270 11.926 1.00 94.81 181 ILE A O 1
ATOM 1469 N N . CYS A 1 182 ? -6.299 -8.950 11.417 1.00 94.19 182 CYS A N 1
ATOM 1470 C CA . CYS A 1 182 ? -5.922 -9.247 12.801 1.00 94.19 182 CYS A CA 1
ATOM 1471 C C . CYS A 1 182 ? -6.010 -8.016 13.716 1.00 94.19 182 CYS A C 1
ATOM 1473 O O . CYS A 1 182 ? -6.432 -8.139 14.870 1.00 94.19 182 CYS A O 1
ATOM 1475 N N . MET A 1 183 ? -5.642 -6.831 13.218 1.00 94.94 183 MET A N 1
ATOM 1476 C CA . MET A 1 183 ? -5.769 -5.576 13.969 1.00 94.94 183 MET A CA 1
ATOM 1477 C C . MET A 1 183 ? -7.234 -5.184 14.205 1.00 94.94 183 MET A C 1
ATOM 1479 O O . MET A 1 183 ? -7.558 -4.688 15.285 1.00 94.94 183 MET A O 1
ATOM 1483 N N . LEU A 1 184 ? -8.119 -5.458 13.241 1.00 93.25 184 LEU A N 1
ATOM 1484 C CA . LEU A 1 184 ? -9.544 -5.112 13.306 1.00 93.25 184 LEU A CA 1
ATOM 1485 C C . LEU A 1 184 ? -10.401 -6.149 14.060 1.00 93.25 184 LEU A C 1
ATOM 1487 O O . LEU A 1 184 ? -11.370 -5.782 14.721 1.00 93.25 184 LEU A O 1
ATOM 1491 N N . LYS A 1 185 ? -10.029 -7.436 14.055 1.00 85.75 185 LYS A N 1
ATOM 1492 C CA . LYS A 1 185 ? -10.822 -8.537 14.646 1.00 85.75 185 LYS A CA 1
ATOM 1493 C C . LYS A 1 185 ? -11.146 -8.344 16.133 1.00 85.75 185 LYS A C 1
ATOM 1495 O O . LYS A 1 185 ? -12.237 -8.682 16.581 1.00 85.75 185 LYS A O 1
ATOM 1500 N N . LYS A 1 186 ? -10.214 -7.791 16.919 1.00 71.56 186 LYS A N 1
ATOM 1501 C CA . LYS A 1 186 ? -10.431 -7.556 18.364 1.00 71.56 186 LYS A CA 1
ATOM 1502 C C . LYS A 1 186 ? -11.386 -6.403 18.660 1.00 71.56 186 LYS A C 1
ATOM 1504 O O . LYS A 1 186 ? -11.883 -6.303 19.778 1.00 71.56 186 LYS A O 1
ATOM 1509 N N . ILE A 1 187 ? -11.621 -5.536 17.684 1.00 73.31 187 ILE A N 1
ATOM 1510 C CA . ILE A 1 187 ? -12.546 -4.421 17.830 1.00 73.31 187 ILE A CA 1
ATOM 1511 C C . ILE A 1 187 ? -13.988 -4.922 17.697 1.00 73.31 187 ILE A C 1
ATOM 1513 O O . ILE A 1 187 ? -14.820 -4.610 18.545 1.00 73.31 187 ILE A O 1
ATOM 1517 N N . GLN A 1 188 ? -14.237 -5.795 16.720 1.00 62.62 188 GLN A N 1
ATOM 1518 C CA . GLN A 1 188 ? -15.537 -6.427 16.473 1.00 62.62 188 GLN A CA 1
ATOM 1519 C C . GLN A 1 188 ? -16.090 -7.169 17.703 1.00 62.62 188 GLN A C 1
ATOM 1521 O O . GLN A 1 188 ? -17.288 -7.149 17.955 1.00 62.62 188 GLN A O 1
ATOM 1526 N N . GLN A 1 189 ? -15.219 -7.792 18.503 1.00 62.59 189 GLN A N 1
ATOM 1527 C CA . GLN A 1 189 ? -15.631 -8.513 19.714 1.00 62.59 189 GLN A CA 1
ATOM 1528 C C . GLN A 1 189 ? -16.116 -7.593 20.844 1.00 62.59 189 GLN A C 1
ATOM 1530 O O . GLN A 1 189 ? -16.858 -8.045 21.707 1.00 62.59 189 GLN A O 1
ATOM 1535 N N . ARG A 1 190 ? -15.685 -6.325 20.875 1.00 59.78 190 ARG A N 1
ATOM 1536 C CA . ARG A 1 190 ? -16.010 -5.396 21.971 1.00 59.78 190 ARG A CA 1
ATOM 1537 C C . ARG A 1 190 ? -17.272 -4.593 21.732 1.00 59.78 190 ARG A C 1
ATOM 1539 O O . ARG A 1 190 ? -17.921 -4.212 22.695 1.00 59.78 190 ARG A O 1
ATOM 1546 N N . THR A 1 191 ? -17.578 -4.277 20.481 1.00 59.34 191 THR A N 1
ATOM 1547 C CA . THR A 1 191 ? -18.662 -3.344 20.178 1.00 59.34 191 THR A CA 1
ATOM 1548 C C . THR A 1 191 ? -20.028 -4.004 20.122 1.00 59.34 191 THR A C 1
ATOM 1550 O O . THR A 1 191 ? -21.014 -3.281 20.053 1.00 59.34 191 THR A O 1
ATOM 1553 N N . GLY A 1 192 ? -20.125 -5.341 20.112 1.00 54.56 192 GLY A N 1
ATOM 1554 C CA . GLY A 1 192 ? -21.402 -6.060 19.958 1.00 54.56 192 GLY A CA 1
ATOM 1555 C C . GLY A 1 192 ? -22.084 -5.836 18.597 1.00 54.56 192 GLY A C 1
ATOM 1556 O O . GLY A 1 192 ? -22.895 -6.655 18.175 1.00 54.56 192 GLY A O 1
ATOM 1557 N N . LEU A 1 193 ? -21.686 -4.783 17.871 1.00 50.97 193 LEU A N 1
ATOM 1558 C CA . LEU A 1 193 ? -21.814 -4.578 16.439 1.00 50.97 193 LEU A CA 1
ATOM 1559 C C . LEU A 1 193 ? -21.046 -5.689 15.729 1.00 50.97 193 LEU A C 1
ATOM 1561 O O . LEU A 1 193 ? -19.916 -5.538 15.256 1.00 50.97 193 LEU A O 1
ATOM 1565 N N . TYR A 1 194 ? -21.711 -6.834 15.661 1.00 48.22 194 TYR A N 1
ATOM 1566 C CA . TYR A 1 194 ? -21.490 -7.839 14.652 1.00 48.22 194 TYR A CA 1
ATOM 1567 C C . TYR A 1 194 ? -21.636 -7.153 13.287 1.00 48.22 194 TYR A C 1
ATOM 1569 O O . TYR A 1 194 ? -22.703 -7.133 12.685 1.00 48.22 194 TYR A O 1
ATOM 1577 N N . TRP A 1 195 ? -20.534 -6.620 12.758 1.00 46.47 195 TRP A N 1
ATOM 1578 C CA . TRP A 1 195 ? -20.274 -6.718 11.325 1.00 46.47 195 TRP A CA 1
ATOM 1579 C C . TRP A 1 195 ? -20.350 -8.217 11.039 1.00 46.47 195 TRP A C 1
ATOM 1581 O O . TRP A 1 195 ? -19.401 -8.918 11.373 1.00 46.47 195 TRP A O 1
ATOM 1591 N N . GLY A 1 196 ? -21.526 -8.741 10.684 1.00 42.03 196 GLY A N 1
ATOM 1592 C CA . GLY A 1 196 ? -21.901 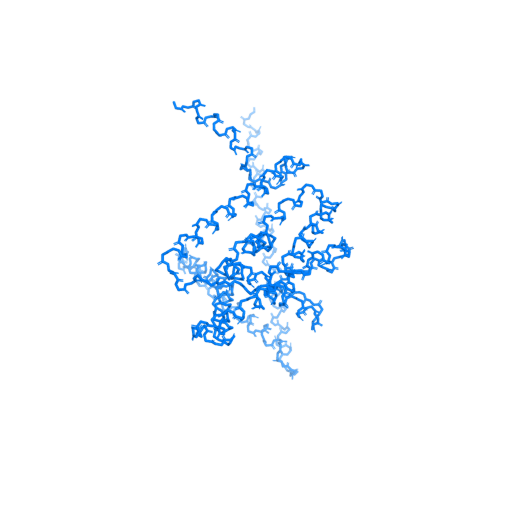-10.122 10.996 1.00 42.03 196 GLY A CA 1
ATOM 1593 C C . GLY A 1 196 ? -20.837 -11.123 10.588 1.00 42.03 196 GLY A C 1
ATOM 1594 O O . GLY A 1 196 ? -20.634 -11.322 9.415 1.00 42.03 196 GLY A O 1
ATOM 1595 N N . SER A 1 197 ? -20.128 -11.729 11.541 1.00 44.16 197 SER A N 1
ATOM 1596 C CA . SER A 1 197 ? -19.064 -12.712 11.296 1.00 44.16 197 SER A CA 1
ATOM 1597 C C . SER A 1 197 ? -17.979 -12.302 10.253 1.00 44.16 197 SER A C 1
ATOM 1599 O O . SER A 1 197 ? -18.118 -11.452 9.378 1.00 44.16 197 SER A O 1
ATOM 1601 N N . GLY A 1 198 ? -16.805 -12.934 10.276 1.00 49.78 198 GLY A N 1
ATOM 1602 C CA . GLY A 1 198 ? -15.899 -12.842 9.110 1.00 49.78 198 GLY A CA 1
ATOM 1603 C C . GLY A 1 198 ? -16.583 -13.320 7.814 1.00 49.78 198 GLY A C 1
ATOM 1604 O O . GLY A 1 198 ? -16.151 -12.985 6.715 1.00 49.78 198 GLY A O 1
ATOM 1605 N N . GLN A 1 199 ? -17.684 -14.065 7.961 1.00 48.78 199 GLN A N 1
ATOM 1606 C CA . GLN A 1 199 ? -18.542 -14.558 6.902 1.00 48.78 199 GLN A CA 1
ATOM 1607 C C . GLN A 1 199 ? -19.337 -13.449 6.209 1.00 48.78 199 GLN A C 1
ATOM 1609 O O . GLN A 1 199 ? -19.351 -13.503 4.995 1.00 48.78 199 GLN A O 1
ATOM 1614 N N . GLN A 1 200 ? -19.939 -12.441 6.860 1.00 55.94 200 GLN A N 1
ATOM 1615 C CA . GLN A 1 200 ? -20.676 -11.393 6.122 1.00 55.94 200 GLN A CA 1
ATOM 1616 C C . GLN A 1 200 ? -19.740 -10.367 5.502 1.00 55.94 200 GLN A C 1
ATOM 1618 O O . GLN A 1 200 ? -19.999 -9.955 4.381 1.00 55.94 200 GLN A O 1
ATOM 1623 N N . PHE A 1 201 ? -18.615 -10.009 6.137 1.00 60.56 201 PHE A N 1
ATOM 1624 C CA . PHE A 1 201 ? -17.585 -9.244 5.422 1.00 60.56 201 PHE A CA 1
ATOM 1625 C C . PHE A 1 201 ? -17.053 -10.055 4.241 1.00 60.56 201 PHE A C 1
ATOM 1627 O O . PHE A 1 201 ? -16.983 -9.535 3.139 1.00 60.56 201 PHE A O 1
ATOM 1634 N N . GLY A 1 202 ? -16.752 -11.342 4.435 1.00 61.97 202 GLY A N 1
ATOM 1635 C CA . GLY A 1 202 ? -16.350 -12.240 3.355 1.00 61.97 202 GLY A CA 1
ATOM 1636 C C . GLY A 1 202 ? -17.422 -12.401 2.275 1.00 61.97 202 GLY A C 1
ATOM 1637 O O . GLY A 1 202 ? -17.079 -12.463 1.103 1.00 61.97 202 GLY A O 1
ATOM 1638 N N . LEU A 1 203 ? -18.708 -12.409 2.634 1.00 63.03 203 LEU A N 1
ATOM 1639 C CA . LEU A 1 203 ? -19.847 -12.532 1.725 1.00 63.03 203 LEU A CA 1
ATOM 1640 C C . LEU A 1 203 ? -20.096 -11.222 0.981 1.00 63.03 203 LEU A C 1
ATOM 1642 O O . LEU A 1 203 ? -20.332 -11.257 -0.215 1.00 63.03 203 LEU A O 1
ATOM 1646 N N . GLU A 1 204 ? -20.025 -10.071 1.645 1.00 67.75 204 GLU A N 1
ATOM 1647 C CA . GLU A 1 204 ? -20.152 -8.754 1.018 1.00 67.75 204 GLU A CA 1
ATOM 1648 C C . GLU A 1 204 ? -18.932 -8.435 0.160 1.00 67.75 204 GLU A C 1
ATOM 1650 O O . GLU A 1 204 ? -19.078 -7.950 -0.957 1.00 67.75 204 GLU A O 1
ATOM 1655 N N . PHE A 1 205 ? -17.738 -8.808 0.615 1.00 64.50 205 PHE A N 1
ATOM 1656 C CA . PHE A 1 205 ? -16.521 -8.755 -0.178 1.00 64.50 205 PHE A CA 1
ATOM 1657 C C . PHE A 1 205 ? -16.597 -9.718 -1.365 1.00 64.50 205 PHE A C 1
ATOM 1659 O O . PHE A 1 205 ? -16.313 -9.323 -2.486 1.00 64.50 205 PHE A O 1
ATOM 1666 N N . SER A 1 206 ? -17.083 -10.946 -1.173 1.00 60.94 206 SER A N 1
ATOM 1667 C CA . SER A 1 206 ? -17.323 -11.907 -2.256 1.00 60.94 206 SER A CA 1
ATOM 1668 C C . SER A 1 206 ? -18.379 -11.398 -3.239 1.00 60.94 206 SER A C 1
ATOM 1670 O O . SER A 1 206 ? -18.168 -11.473 -4.445 1.00 60.94 206 SER A O 1
ATOM 1672 N N . LYS A 1 207 ? -19.483 -10.805 -2.765 1.00 74.00 207 LYS A N 1
ATOM 1673 C CA . LYS A 1 207 ? -20.503 -10.145 -3.596 1.00 74.00 207 LYS A CA 1
ATOM 1674 C C . LYS A 1 207 ? -19.903 -8.970 -4.359 1.00 74.00 207 LYS A C 1
ATOM 1676 O O . LYS A 1 207 ? -20.219 -8.795 -5.532 1.00 74.00 207 LYS A O 1
ATOM 1681 N N . PHE A 1 208 ? -19.055 -8.171 -3.720 1.00 71.50 208 PHE A N 1
ATOM 1682 C CA . PHE A 1 208 ? -18.332 -7.072 -4.348 1.00 71.50 208 PHE A CA 1
ATOM 1683 C C . PHE A 1 208 ? -17.387 -7.591 -5.436 1.00 71.50 208 PHE A C 1
ATOM 1685 O O . PHE A 1 208 ? -17.505 -7.167 -6.582 1.00 71.50 208 PHE A O 1
ATOM 1692 N N . CYS A 1 209 ? -16.541 -8.578 -5.130 1.00 60.22 209 CYS A N 1
ATOM 1693 C CA . CYS A 1 209 ? -15.665 -9.249 -6.085 1.00 60.22 209 CYS A CA 1
ATOM 1694 C C . CYS A 1 209 ? -16.454 -9.878 -7.237 1.00 60.22 209 CYS A C 1
ATOM 1696 O O . CYS A 1 209 ? -16.063 -9.714 -8.385 1.00 60.22 209 CYS A O 1
ATOM 1698 N N . ASN A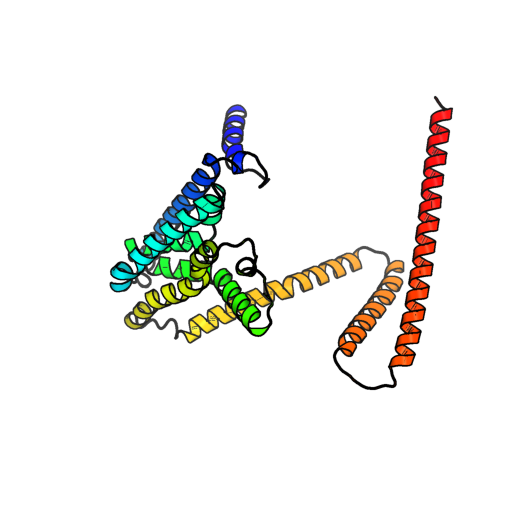 1 210 ? -17.588 -10.531 -6.974 1.00 64.75 210 ASN A N 1
ATOM 1699 C CA . ASN A 1 210 ? -18.454 -11.096 -8.009 1.00 64.75 210 ASN A CA 1
ATOM 1700 C C . ASN A 1 210 ? -19.057 -10.014 -8.905 1.00 64.75 210 ASN A C 1
ATOM 1702 O O . ASN A 1 210 ? -19.068 -10.185 -10.120 1.00 64.75 210 ASN A O 1
ATOM 1706 N N . ARG A 1 211 ? -19.511 -8.883 -8.351 1.00 73.06 211 ARG A N 1
ATOM 1707 C CA . ARG A 1 211 ? -19.965 -7.736 -9.156 1.00 73.06 211 ARG A CA 1
ATOM 1708 C C . ARG A 1 211 ? -18.824 -7.155 -9.989 1.00 73.06 211 ARG A C 1
ATOM 1710 O O . ARG A 1 211 ? -19.035 -6.816 -11.150 1.00 73.06 211 ARG A O 1
ATOM 1717 N N . LEU A 1 212 ? -17.618 -7.083 -9.428 1.00 57.06 212 LEU A N 1
ATOM 1718 C CA . LEU A 1 212 ? -16.428 -6.591 -10.118 1.00 57.06 212 LEU A CA 1
ATOM 1719 C C . LEU A 1 212 ? -16.017 -7.527 -11.264 1.00 57.06 212 LEU A C 1
ATOM 1721 O O . LEU A 1 212 ? -15.797 -7.071 -12.381 1.00 57.06 212 LEU A O 1
ATOM 1725 N N . LEU A 1 213 ? -15.985 -8.839 -11.015 1.00 61.31 213 LEU A N 1
ATOM 1726 C CA . LEU A 1 213 ? -15.725 -9.873 -12.017 1.00 61.31 213 LEU A CA 1
ATOM 1727 C C . LEU A 1 213 ? -16.800 -9.854 -13.102 1.00 61.31 213 LEU A C 1
ATOM 1729 O O . LEU A 1 213 ? -16.470 -9.848 -14.283 1.00 61.31 213 LEU A O 1
ATOM 1733 N N . GLN A 1 214 ? -18.078 -9.760 -12.731 1.00 68.12 214 GLN A N 1
ATOM 1734 C CA . GLN A 1 214 ? -19.158 -9.554 -13.691 1.00 68.12 214 GLN A CA 1
ATOM 1735 C C . GLN A 1 214 ? -18.902 -8.302 -14.528 1.00 68.12 214 GLN A C 1
ATOM 1737 O O . GLN A 1 214 ? -19.005 -8.371 -15.743 1.00 68.12 214 GLN A O 1
ATOM 1742 N N . TYR A 1 215 ? -18.485 -7.185 -13.940 1.00 61.94 215 TYR A N 1
ATOM 1743 C CA . TYR A 1 215 ? -18.175 -5.978 -14.702 1.00 61.94 215 TYR A CA 1
ATOM 1744 C C . TYR A 1 215 ? -16.992 -6.177 -15.663 1.00 61.94 215 TYR A C 1
ATOM 1746 O O . TYR A 1 215 ? -17.088 -5.819 -16.836 1.00 61.94 215 TYR A O 1
ATOM 1754 N N . ILE A 1 216 ? -15.907 -6.811 -15.210 1.00 56.78 216 ILE A N 1
ATOM 1755 C CA . ILE A 1 216 ? -14.700 -7.073 -16.010 1.00 56.78 216 ILE A CA 1
ATOM 1756 C C . ILE A 1 216 ? -14.988 -8.041 -17.166 1.00 56.78 216 ILE A C 1
ATOM 1758 O O . ILE A 1 216 ? -14.539 -7.804 -18.284 1.00 56.78 216 ILE A O 1
ATOM 1762 N N . TYR A 1 217 ? -15.765 -9.102 -16.936 1.00 62.47 217 TYR A N 1
ATOM 1763 C CA . TYR A 1 217 ? -16.074 -10.107 -17.959 1.00 62.47 217 TYR A CA 1
ATOM 1764 C C . TYR A 1 217 ? -17.257 -9.715 -18.859 1.00 62.47 217 TYR A C 1
ATOM 1766 O O . TYR A 1 217 ? -17.261 -10.030 -20.051 1.00 62.47 217 TYR A O 1
ATOM 1774 N N . ILE A 1 218 ? -18.257 -8.999 -18.335 1.00 64.56 218 ILE A N 1
ATOM 1775 C CA . ILE A 1 218 ? -19.446 -8.582 -19.096 1.00 64.56 218 ILE A CA 1
ATOM 1776 C C . ILE A 1 218 ? -19.171 -7.301 -19.889 1.00 64.56 218 ILE A C 1
ATOM 1778 O O . ILE A 1 218 ? -19.705 -7.169 -20.990 1.00 64.56 218 ILE A O 1
ATOM 1782 N N . SER A 1 219 ? -18.316 -6.384 -19.419 1.00 61.44 219 SER A N 1
ATOM 1783 C CA . SER A 1 219 ? -18.040 -5.118 -20.120 1.00 61.44 219 SER A CA 1
ATOM 1784 C C . SER A 1 219 ? -17.496 -5.314 -21.548 1.00 61.44 219 SER A C 1
ATOM 1786 O O . SER A 1 219 ? -18.075 -4.736 -22.472 1.00 61.44 219 SER A O 1
ATOM 1788 N N . PRO A 1 220 ? -16.511 -6.198 -21.821 1.00 65.06 220 PRO A N 1
ATOM 1789 C CA . PRO A 1 220 ? -16.064 -6.475 -23.188 1.00 65.06 220 PRO A CA 1
ATOM 1790 C C . PRO A 1 220 ? -17.171 -7.072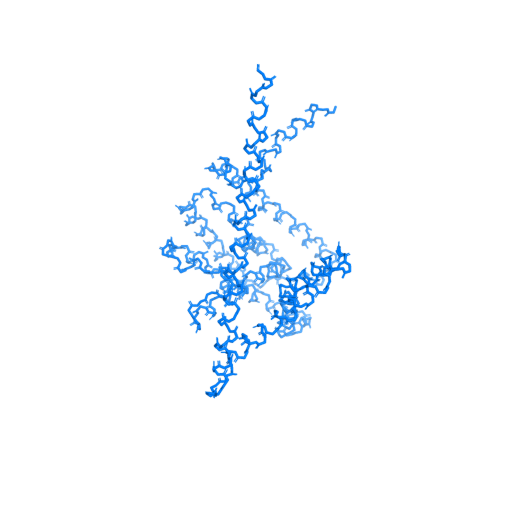 -24.065 1.00 65.06 220 PRO A C 1
ATOM 1792 O O . PRO A 1 220 ? -17.300 -6.711 -25.235 1.00 65.06 220 PRO A O 1
ATOM 1795 N N . ILE A 1 221 ? -18.021 -7.942 -23.506 1.00 68.44 221 ILE A N 1
ATOM 1796 C CA . ILE A 1 221 ? -19.151 -8.562 -24.219 1.00 68.44 221 ILE A CA 1
ATOM 1797 C C . ILE A 1 221 ? -20.241 -7.522 -24.522 1.00 68.44 221 ILE A C 1
ATOM 1799 O O . ILE A 1 221 ? -20.827 -7.527 -25.610 1.00 68.44 221 ILE A O 1
ATOM 1803 N N . PHE A 1 222 ? -20.499 -6.602 -23.593 1.00 66.88 222 PHE A N 1
ATOM 1804 C CA . PHE A 1 222 ? -21.460 -5.515 -23.747 1.00 66.88 222 PHE A CA 1
ATOM 1805 C C . PHE A 1 222 ? -20.973 -4.476 -24.762 1.00 66.88 222 PHE A C 1
ATOM 1807 O O . PHE A 1 222 ? -21.727 -4.107 -25.667 1.00 66.88 222 PHE A O 1
ATOM 1814 N N . GLN A 1 223 ? -19.696 -4.084 -24.699 1.00 71.81 223 GLN A N 1
ATOM 1815 C CA . GLN A 1 223 ? -19.064 -3.224 -25.701 1.00 71.81 223 GLN A CA 1
ATOM 1816 C C . GLN A 1 223 ? -19.057 -3.883 -27.086 1.00 71.81 223 GLN A C 1
ATOM 1818 O O . GLN A 1 223 ? -19.371 -3.228 -28.083 1.00 71.81 223 GLN A O 1
ATOM 1823 N N . LEU A 1 224 ? -18.797 -5.193 -27.170 1.00 77.88 224 LEU A N 1
ATOM 1824 C CA . LEU A 1 224 ? -18.875 -5.941 -28.424 1.00 77.88 224 LEU A CA 1
ATOM 1825 C C . LEU A 1 224 ? -20.311 -5.966 -28.977 1.00 77.88 224 LEU A C 1
ATOM 1827 O O . LEU A 1 224 ? -20.512 -5.710 -30.165 1.00 77.88 224 LEU A O 1
ATOM 1831 N N . LYS A 1 225 ? -21.327 -6.190 -28.131 1.00 77.19 225 LYS A N 1
ATOM 1832 C CA . LYS A 1 225 ? -22.749 -6.129 -28.523 1.00 77.19 225 LYS A CA 1
ATOM 1833 C C . LYS A 1 225 ? -23.171 -4.734 -28.998 1.00 77.19 225 LYS A C 1
ATOM 1835 O O . LYS A 1 225 ? -23.859 -4.639 -30.013 1.00 77.19 225 LYS A O 1
ATOM 1840 N N . GLN A 1 226 ? -22.764 -3.667 -28.309 1.00 80.06 226 GLN A N 1
ATOM 1841 C CA . GLN A 1 226 ? -23.032 -2.277 -28.709 1.00 80.06 226 GLN A CA 1
ATOM 1842 C C . GLN A 1 226 ? -22.383 -1.955 -30.060 1.00 80.06 226 GLN A C 1
ATOM 1844 O O . GLN A 1 226 ? -23.044 -1.446 -30.967 1.00 80.06 226 GLN A O 1
ATOM 1849 N N . LYS A 1 227 ? -21.118 -2.349 -30.250 1.00 81.31 227 LYS A N 1
ATOM 1850 C CA . LYS A 1 227 ? -20.393 -2.172 -31.515 1.00 81.31 227 LYS A CA 1
ATOM 1851 C C . LYS A 1 227 ? -21.063 -2.933 -32.663 1.00 81.31 227 LYS A C 1
ATOM 1853 O O . LYS A 1 227 ? -21.213 -2.381 -33.751 1.00 81.31 227 LYS A O 1
ATOM 1858 N N . LEU A 1 228 ? -21.546 -4.153 -32.415 1.00 79.25 228 LEU A N 1
ATOM 1859 C CA . LEU A 1 228 ? -22.319 -4.932 -33.389 1.00 79.25 228 LEU A CA 1
ATOM 1860 C C . LEU A 1 228 ? -23.688 -4.297 -33.700 1.00 79.25 228 LEU A C 1
ATOM 1862 O O . LEU A 1 228 ? -24.078 -4.256 -34.866 1.00 79.25 228 LEU A O 1
ATOM 1866 N N . LYS A 1 229 ? -24.402 -3.747 -32.706 1.00 80.19 229 LYS A N 1
ATOM 1867 C CA . LYS A 1 229 ? -25.673 -3.020 -32.912 1.00 80.19 229 LYS A CA 1
ATOM 1868 C C . LYS A 1 229 ? -25.484 -1.725 -33.712 1.00 80.19 229 LYS A C 1
ATOM 1870 O O . LYS A 1 229 ? -26.268 -1.451 -34.617 1.00 80.19 229 LYS A O 1
ATOM 1875 N N . MET A 1 230 ? -24.432 -0.961 -33.427 1.00 73.88 230 MET A N 1
ATOM 1876 C CA . MET A 1 230 ? -24.070 0.255 -34.168 1.00 73.88 230 MET A CA 1
ATOM 1877 C C . MET A 1 230 ? -23.692 -0.072 -35.619 1.00 73.88 230 MET A C 1
ATOM 1879 O O . MET A 1 230 ? -24.186 0.557 -36.552 1.00 73.88 230 MET A O 1
ATOM 1883 N N . GLN A 1 231 ? -22.900 -1.127 -35.835 1.00 72.31 231 GLN A N 1
ATOM 1884 C CA . GLN A 1 231 ? -22.585 -1.616 -37.182 1.00 72.31 231 GLN A CA 1
ATOM 1885 C C . GLN A 1 231 ? -23.824 -2.130 -37.931 1.00 72.31 231 GLN A C 1
ATOM 1887 O O . GLN A 1 231 ? -23.890 -1.992 -39.153 1.00 72.31 231 GLN A O 1
ATOM 1892 N N . ALA A 1 232 ? -24.821 -2.669 -37.220 1.00 65.44 232 ALA A N 1
ATOM 1893 C CA . ALA A 1 232 ? -26.094 -3.088 -37.800 1.00 65.44 232 ALA A CA 1
ATOM 1894 C C . ALA A 1 232 ? -27.019 -1.913 -38.175 1.00 65.44 232 ALA A C 1
ATOM 1896 O O . ALA A 1 232 ? -27.818 -2.066 -39.098 1.00 65.44 232 ALA A O 1
ATOM 1897 N N . LYS A 1 233 ? -26.909 -0.751 -37.510 1.00 64.62 233 LYS A N 1
ATOM 1898 C CA . LYS A 1 233 ? -27.697 0.456 -37.829 1.00 64.62 233 LYS A CA 1
ATOM 1899 C C . LYS A 1 233 ? -27.136 1.271 -39.004 1.00 64.62 233 LYS A C 1
ATOM 1901 O O . LYS A 1 233 ? -27.903 1.958 -39.665 1.00 64.62 233 LYS A O 1
ATOM 1906 N N . VAL A 1 234 ? -25.835 1.186 -39.301 1.00 64.06 234 VAL A N 1
ATOM 1907 C CA . VAL A 1 234 ? -25.170 2.135 -40.222 1.00 64.06 234 VAL A CA 1
ATOM 1908 C C . VAL A 1 234 ? -25.152 1.727 -41.706 1.00 64.06 234 VAL A C 1
ATOM 1910 O O . VAL A 1 234 ? -24.781 2.554 -42.532 1.00 64.06 234 VAL A O 1
ATOM 1913 N N . LYS A 1 235 ? -25.549 0.520 -42.141 1.00 46.69 235 LYS A N 1
ATOM 1914 C CA . LYS A 1 235 ? -25.513 0.200 -43.592 1.00 46.69 235 LYS A CA 1
ATOM 1915 C C . LYS A 1 235 ? -26.701 -0.612 -44.092 1.00 46.69 235 LYS A C 1
ATOM 1917 O O . LYS A 1 235 ? -26.791 -1.804 -43.821 1.00 46.69 235 LYS A O 1
ATOM 1922 N N . ASP A 1 236 ? -27.512 0.072 -44.901 1.00 61.06 236 ASP A N 1
ATOM 1923 C CA . ASP A 1 236 ? -27.985 -0.347 -46.225 1.00 61.06 236 ASP A CA 1
ATOM 1924 C C . ASP A 1 236 ? -28.487 -1.802 -46.327 1.00 61.06 236 ASP A C 1
ATOM 1926 O O . ASP A 1 236 ? -27.720 -2.771 -46.238 1.00 61.06 236 ASP A O 1
ATOM 1930 N N . LYS A 1 237 ? -29.798 -1.960 -46.571 1.00 57.56 237 LYS A N 1
ATOM 1931 C CA . LYS A 1 237 ? -30.516 -3.248 -46.649 1.00 57.56 237 LYS A CA 1
ATOM 1932 C C . LYS A 1 237 ? -29.796 -4.284 -47.533 1.00 57.56 237 LYS A C 1
ATOM 1934 O O . LYS A 1 237 ? -29.856 -5.476 -47.223 1.00 57.56 237 LYS A O 1
ATOM 1939 N N . LYS A 1 238 ? -29.044 -3.865 -48.562 1.00 56.41 238 LYS A N 1
ATOM 1940 C CA . LYS A 1 238 ? -28.258 -4.765 -49.434 1.00 56.41 238 LYS A CA 1
ATOM 1941 C C . LYS A 1 238 ? -27.037 -5.398 -48.753 1.00 56.41 238 LYS A C 1
ATOM 1943 O O . LYS A 1 238 ? -26.690 -6.541 -49.056 1.00 56.41 238 LYS A O 1
ATOM 1948 N N . LYS A 1 239 ? -26.397 -4.724 -47.791 1.00 55.75 239 LYS A N 1
ATOM 1949 C CA . LYS A 1 239 ? -25.229 -5.259 -47.062 1.00 55.75 239 LYS A CA 1
ATOM 1950 C C . LYS A 1 239 ? -25.627 -6.210 -45.926 1.00 55.75 239 LYS A C 1
ATOM 1952 O O . LYS A 1 239 ? -24.843 -7.085 -45.552 1.00 55.75 239 LYS A O 1
ATOM 1957 N N . ARG A 1 240 ? -26.874 -6.101 -45.448 1.00 56.69 240 ARG A N 1
ATOM 1958 C CA . ARG A 1 240 ? -27.462 -6.921 -44.375 1.00 56.69 240 ARG A CA 1
ATOM 1959 C C . ARG A 1 240 ? -27.555 -8.409 -44.741 1.00 56.69 240 ARG A C 1
ATOM 1961 O O . ARG A 1 240 ? -27.163 -9.240 -43.927 1.00 56.69 240 ARG A O 1
ATOM 1968 N N . LYS A 1 241 ? -27.952 -8.761 -45.976 1.00 59.31 241 LYS A N 1
ATOM 1969 C CA . LYS A 1 241 ? -27.986 -10.170 -46.440 1.00 59.31 241 LYS A CA 1
ATOM 1970 C C . LYS A 1 241 ? -26.589 -10.812 -46.464 1.00 59.31 241 LYS A C 1
ATOM 1972 O O . LYS A 1 241 ? -26.425 -11.959 -46.055 1.00 59.31 241 LYS A O 1
ATOM 1977 N N . LYS A 1 242 ? -25.551 -10.059 -46.848 1.00 58.06 242 LYS A N 1
ATOM 1978 C CA . LYS A 1 242 ? -24.170 -10.573 -46.917 1.00 58.06 242 LYS A CA 1
ATOM 1979 C C . LYS A 1 242 ? -23.533 -10.749 -45.529 1.00 58.06 242 LYS A C 1
ATOM 1981 O O . LYS A 1 242 ? -22.842 -11.739 -45.303 1.00 58.06 242 LYS A O 1
ATOM 1986 N N . LEU A 1 243 ? -23.817 -9.842 -44.585 1.00 57.03 243 LEU A N 1
ATOM 1987 C CA . LEU A 1 243 ? -23.354 -9.961 -43.195 1.00 57.03 243 LEU A CA 1
ATOM 1988 C C . LEU A 1 243 ? -24.095 -11.048 -42.409 1.00 57.03 243 LEU A C 1
ATOM 1990 O O . LEU A 1 243 ? -23.441 -11.786 -41.682 1.00 57.03 243 LEU A O 1
ATOM 1994 N N . LEU A 1 244 ? -25.412 -11.218 -42.576 1.00 57.75 244 LEU A N 1
ATOM 1995 C CA . LEU A 1 244 ? -26.156 -12.319 -41.937 1.00 57.75 244 LEU A CA 1
ATOM 1996 C C . LEU A 1 244 ? -25.617 -13.692 -42.364 1.00 57.75 244 LEU A C 1
ATOM 1998 O O . LEU A 1 244 ? -25.440 -14.568 -41.521 1.00 57.75 244 LEU A O 1
ATOM 2002 N N . THR A 1 245 ? -25.226 -13.836 -43.633 1.00 59.12 245 THR A N 1
ATOM 2003 C CA . THR A 1 245 ? -24.591 -15.064 -44.139 1.00 59.12 245 THR A CA 1
ATOM 2004 C C . THR A 1 245 ? -23.212 -15.298 -43.496 1.00 59.12 245 THR A C 1
ATOM 2006 O O . THR A 1 245 ? -22.914 -16.407 -43.059 1.00 59.12 245 THR A O 1
ATOM 2009 N N . GLN A 1 246 ? -22.388 -14.251 -43.328 1.00 55.34 246 GLN A N 1
ATOM 2010 C CA . GLN A 1 246 ? -21.095 -14.347 -42.624 1.00 55.34 246 GLN A CA 1
ATOM 2011 C C . GLN A 1 246 ? -21.227 -14.566 -41.109 1.00 55.34 246 GLN A C 1
ATOM 2013 O O . GLN A 1 246 ? -20.380 -15.224 -40.507 1.00 55.34 246 GLN A O 1
ATOM 2018 N N . THR A 1 247 ? -22.271 -14.025 -40.480 1.00 53.56 247 THR A N 1
ATOM 2019 C CA . THR A 1 247 ? -22.495 -14.151 -39.031 1.00 53.56 247 THR A CA 1
ATOM 2020 C C . THR A 1 247 ? -23.029 -15.541 -38.684 1.00 53.56 247 THR A C 1
ATOM 2022 O O . THR A 1 247 ? -22.610 -16.108 -37.677 1.00 53.56 247 THR A O 1
ATOM 2025 N N . ASN A 1 248 ? -23.862 -16.130 -39.551 1.00 52.66 248 ASN A N 1
ATOM 2026 C CA . ASN A 1 248 ? -24.253 -17.536 -39.445 1.00 52.66 248 ASN A CA 1
ATOM 2027 C C . ASN A 1 248 ? -23.049 -18.461 -39.656 1.00 52.66 248 ASN A C 1
ATOM 2029 O O . ASN A 1 248 ? -22.813 -19.304 -38.802 1.00 52.66 248 ASN A O 1
ATOM 2033 N N . LEU A 1 249 ? -22.199 -18.213 -40.663 1.00 54.03 249 LEU A N 1
ATOM 2034 C CA . LEU A 1 249 ? -20.930 -18.941 -40.831 1.00 54.03 249 LEU A CA 1
ATOM 2035 C C . LEU A 1 249 ? -20.026 -18.842 -39.589 1.00 54.03 249 LEU A C 1
ATOM 2037 O O . LEU A 1 249 ? -19.467 -19.846 -39.160 1.00 54.03 249 LEU A O 1
ATOM 2041 N N . ARG A 1 250 ? -19.910 -17.665 -38.956 1.00 52.03 250 ARG A N 1
ATOM 2042 C CA . ARG A 1 250 ? -19.114 -17.499 -37.724 1.00 52.03 250 ARG A CA 1
ATOM 2043 C C . ARG A 1 250 ? -19.717 -18.193 -36.504 1.00 52.03 250 ARG A C 1
ATOM 2045 O O . ARG A 1 250 ? -18.954 -18.725 -35.702 1.00 52.03 250 ARG A O 1
ATOM 2052 N N . LYS A 1 251 ? -21.047 -18.215 -36.361 1.00 52.03 251 LYS A N 1
ATOM 2053 C CA . LYS A 1 251 ? -21.721 -19.009 -35.321 1.00 52.03 251 LYS A CA 1
ATOM 2054 C C . LYS A 1 251 ? -21.476 -20.501 -35.529 1.00 52.03 251 LYS A C 1
ATOM 2056 O O . LYS A 1 251 ? -21.153 -21.178 -34.561 1.00 52.03 251 LYS A O 1
ATOM 2061 N N . THR A 1 252 ? -21.524 -20.985 -36.770 1.00 52.78 252 THR A N 1
ATOM 2062 C CA . THR A 1 252 ? -21.178 -22.373 -37.104 1.00 52.78 252 THR A CA 1
ATOM 2063 C C . THR A 1 252 ? -19.708 -22.672 -36.791 1.00 52.78 252 THR A C 1
ATOM 2065 O O . THR A 1 252 ? -19.419 -23.687 -36.171 1.00 52.78 252 THR A O 1
ATOM 2068 N N . TYR A 1 253 ? -18.778 -21.761 -37.103 1.00 45.88 253 TYR A N 1
ATOM 2069 C CA . TYR A 1 253 ? -17.358 -21.914 -36.756 1.00 45.88 253 TYR A CA 1
ATOM 2070 C C . TYR A 1 253 ? -17.096 -21.934 -35.247 1.00 45.88 253 TYR A C 1
ATOM 2072 O O . TYR A 1 253 ? -16.284 -22.733 -34.790 1.00 45.88 253 TYR A O 1
ATOM 2080 N N . HIS A 1 254 ? -17.784 -21.095 -34.466 1.00 48.69 254 HIS A N 1
ATOM 2081 C CA . HIS A 1 254 ? -17.669 -21.127 -33.007 1.00 48.69 254 HIS A CA 1
ATOM 2082 C C . HIS A 1 254 ? -18.305 -22.383 -32.405 1.00 48.69 254 HIS A C 1
ATOM 2084 O O . HIS A 1 254 ? -17.723 -22.936 -31.481 1.00 48.69 254 HIS A O 1
ATOM 2090 N N . HIS A 1 255 ? -19.421 -22.880 -32.951 1.00 51.16 255 HIS A N 1
ATOM 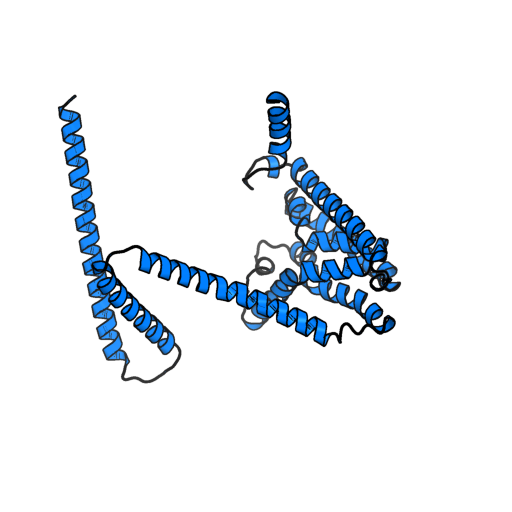2091 C CA . HIS A 1 255 ? -20.000 -24.164 -32.541 1.00 51.16 255 HIS A CA 1
ATOM 2092 C C . HIS A 1 255 ? -19.069 -25.341 -32.866 1.00 51.16 255 HIS A C 1
ATOM 2094 O O . HIS A 1 255 ? -18.894 -26.221 -32.034 1.00 51.16 255 HIS A O 1
ATOM 2100 N N . ILE A 1 256 ? -18.407 -25.331 -34.028 1.00 52.00 256 ILE A N 1
ATOM 2101 C CA . ILE A 1 256 ? -17.430 -26.361 -34.420 1.00 52.00 256 ILE A CA 1
ATOM 2102 C C . ILE A 1 256 ? -16.162 -26.291 -33.552 1.00 52.00 256 ILE A C 1
ATOM 2104 O O . ILE A 1 256 ? -15.627 -27.327 -33.168 1.00 52.00 256 ILE A O 1
ATOM 2108 N N . LEU A 1 257 ? -15.688 -25.092 -33.195 1.00 47.50 257 LEU A N 1
ATOM 2109 C CA . LEU A 1 257 ? -14.568 -24.923 -32.259 1.00 47.50 257 LEU A CA 1
ATOM 2110 C C . LEU A 1 257 ? -14.931 -25.348 -30.829 1.00 47.50 257 LEU A C 1
ATOM 2112 O O . LEU A 1 257 ? -14.068 -25.879 -30.136 1.00 47.50 257 LEU A O 1
ATOM 2116 N N . PHE A 1 258 ? -16.192 -25.185 -30.415 1.00 45.09 258 PHE A N 1
ATOM 2117 C CA . PHE A 1 258 ? -16.687 -25.682 -29.127 1.00 45.09 258 PHE A CA 1
ATOM 2118 C C . PHE A 1 258 ? -16.860 -27.210 -29.114 1.00 45.09 258 PHE A C 1
ATOM 2120 O O . PHE A 1 258 ? -16.512 -27.854 -28.129 1.00 45.09 258 PHE A O 1
ATOM 2127 N N . PHE A 1 259 ? -17.295 -27.816 -30.224 1.00 44.16 259 PHE A N 1
ATOM 2128 C CA . PHE A 1 259 ? -17.365 -29.278 -30.365 1.00 44.16 259 PHE A CA 1
ATOM 2129 C C . PHE A 1 259 ? -15.995 -29.945 -30.550 1.00 44.16 259 PHE A C 1
ATOM 2131 O O . PHE A 1 259 ? -15.852 -31.136 -30.301 1.00 44.16 259 PHE A O 1
ATOM 2138 N N . LYS A 1 260 ? -14.940 -29.189 -30.881 1.00 41.72 260 LYS A N 1
ATOM 2139 C CA . LYS A 1 260 ? -13.565 -29.718 -30.910 1.00 41.72 260 LYS A CA 1
ATOM 2140 C C . LYS A 1 260 ? -12.995 -30.024 -29.512 1.00 41.72 260 LYS A C 1
ATOM 2142 O O . LYS A 1 260 ? -11.898 -30.564 -29.420 1.00 41.72 260 LYS A O 1
ATOM 2147 N N . VAL A 1 261 ? -13.726 -29.699 -28.441 1.00 47.12 261 VAL A N 1
ATOM 2148 C CA . VAL A 1 261 ? -13.341 -29.992 -27.048 1.00 47.12 261 VAL A CA 1
ATOM 2149 C C . VAL A 1 261 ? -14.139 -31.166 -26.450 1.00 47.12 261 VAL A C 1
ATOM 2151 O O . VAL A 1 261 ? -13.775 -31.672 -25.394 1.00 47.12 261 VAL A O 1
ATOM 2154 N N . LYS A 1 262 ? -15.159 -31.687 -27.142 1.00 47.41 262 LYS A N 1
ATOM 2155 C CA . LYS A 1 262 ? -15.890 -32.900 -26.740 1.00 47.41 262 LYS A CA 1
ATOM 2156 C C . LYS A 1 262 ? -16.373 -33.653 -27.978 1.00 47.41 262 LYS A C 1
ATOM 2158 O O . LYS A 1 262 ? -17.415 -33.316 -28.520 1.00 47.41 262 LYS A O 1
ATOM 2163 N N . ASP A 1 263 ? -15.564 -34.596 -28.457 1.00 41.97 263 ASP A N 1
ATOM 2164 C CA . ASP A 1 263 ? -15.991 -35.980 -28.724 1.00 41.97 263 ASP A CA 1
ATOM 2165 C C . ASP A 1 263 ? -15.003 -36.736 -29.622 1.00 41.97 263 ASP A C 1
ATOM 2167 O O . ASP A 1 263 ? -14.648 -36.319 -30.727 1.00 41.97 263 ASP A O 1
ATOM 2171 N N . LYS A 1 264 ? -14.591 -37.911 -29.135 1.00 49.28 264 LYS A N 1
ATOM 2172 C CA . LYS A 1 264 ? -13.993 -38.983 -29.932 1.00 49.28 264 LYS A CA 1
ATOM 2173 C C . LYS A 1 264 ? -15.133 -39.752 -30.615 1.00 49.28 264 LYS A C 1
ATOM 2175 O O . LYS A 1 264 ? -15.683 -40.666 -30.016 1.00 49.28 264 LYS A O 1
ATOM 2180 N N . SER A 1 265 ? -15.464 -39.445 -31.870 1.00 47.75 265 SER A N 1
ATOM 2181 C CA . SER A 1 265 ? -16.138 -40.416 -32.750 1.00 47.75 265 SER A CA 1
ATOM 2182 C C . SER A 1 265 ? -15.781 -40.187 -34.226 1.00 47.75 265 SER A C 1
ATOM 2184 O O . SER A 1 265 ? -15.710 -39.066 -34.733 1.00 47.75 265 SER A O 1
ATOM 2186 N N . ASN A 1 266 ? -15.443 -41.281 -34.910 1.00 52.59 266 ASN A N 1
ATOM 2187 C CA . ASN A 1 266 ? -14.544 -41.305 -36.069 1.00 52.59 266 ASN A CA 1
ATOM 2188 C C . ASN A 1 266 ? -15.236 -41.132 -37.444 1.00 52.59 266 ASN A C 1
ATOM 2190 O O . ASN A 1 266 ? -14.618 -41.370 -38.478 1.00 52.59 266 ASN A O 1
ATOM 2194 N N . GLN A 1 267 ? -16.502 -40.696 -37.502 1.00 46.56 267 GLN A N 1
ATOM 2195 C CA . GLN A 1 267 ? -17.248 -40.572 -38.772 1.00 46.56 267 GLN A CA 1
ATOM 2196 C C . GLN A 1 267 ? -17.408 -39.128 -39.288 1.00 46.56 267 GLN A C 1
ATOM 2198 O O . GLN A 1 267 ? -17.421 -38.908 -40.499 1.00 46.56 267 GLN A O 1
ATOM 2203 N N . ASN A 1 268 ? -17.378 -38.111 -38.420 1.00 51.41 268 ASN A N 1
ATOM 2204 C CA . ASN A 1 268 ? -17.550 -36.703 -38.829 1.00 51.41 268 ASN A CA 1
ATOM 2205 C C . ASN A 1 268 ? -16.272 -36.034 -39.386 1.00 51.41 268 ASN A C 1
ATOM 2207 O O . ASN A 1 268 ? -16.311 -34.920 -39.913 1.00 51.41 268 ASN A O 1
ATOM 2211 N N . SER A 1 269 ? -15.131 -36.728 -39.329 1.00 59.66 269 SER A N 1
ATOM 2212 C CA . SER A 1 269 ? -13.813 -36.232 -39.758 1.00 59.66 269 SER A CA 1
ATOM 2213 C C . SER A 1 269 ? -13.722 -35.957 -41.269 1.00 59.66 269 SER A C 1
ATOM 2215 O O . SER A 1 269 ? -13.168 -34.935 -41.684 1.00 59.66 269 SER A O 1
ATOM 2217 N N . LYS A 1 270 ? -14.303 -36.821 -42.115 1.00 63.41 270 LYS A N 1
ATOM 2218 C CA . LYS A 1 270 ? -14.201 -36.686 -43.583 1.00 63.41 270 LYS A CA 1
ATOM 2219 C C . LYS A 1 270 ? -15.028 -35.517 -44.128 1.00 63.41 270 LYS A C 1
ATOM 2221 O O . LYS A 1 270 ? -14.534 -34.754 -44.959 1.00 63.41 270 LYS A O 1
ATOM 2226 N N . ILE A 1 271 ? -16.243 -35.323 -43.613 1.00 70.75 271 ILE A N 1
ATOM 2227 C CA . ILE A 1 271 ? -17.124 -34.215 -44.022 1.00 70.75 271 ILE A CA 1
ATOM 2228 C C . ILE A 1 271 ? -16.506 -32.871 -43.609 1.00 70.75 271 ILE A C 1
ATOM 2230 O O . ILE A 1 271 ? -16.467 -31.931 -44.408 1.00 70.75 271 ILE A O 1
ATOM 2234 N N . LEU A 1 272 ? -15.922 -32.803 -42.407 1.00 64.88 272 LEU A N 1
ATOM 2235 C CA . LEU A 1 272 ? -15.273 -31.592 -41.906 1.00 64.88 272 LEU A CA 1
ATOM 2236 C C . LEU A 1 272 ? -14.005 -31.232 -42.700 1.00 64.88 272 LEU A C 1
ATOM 2238 O O . LEU A 1 272 ? -13.793 -30.060 -43.019 1.00 64.88 272 LEU A O 1
ATOM 2242 N N . LYS A 1 273 ? -13.187 -32.227 -43.082 1.00 72.75 273 LYS A N 1
ATOM 2243 C CA . LYS A 1 273 ? -12.007 -32.011 -43.941 1.00 72.75 273 LYS A CA 1
ATOM 2244 C C . LYS A 1 273 ? -12.394 -31.463 -45.320 1.00 72.75 273 LYS A C 1
ATOM 2246 O O . LYS A 1 273 ? -11.777 -30.507 -45.785 1.00 72.75 273 LYS A O 1
ATOM 2251 N N . CYS A 1 274 ? -13.461 -31.985 -45.930 1.00 73.69 274 CYS A N 1
ATOM 2252 C CA . CYS A 1 274 ? -13.952 -31.495 -47.221 1.00 73.69 274 CYS A CA 1
ATOM 2253 C C . CYS A 1 274 ? -14.458 -30.038 -47.142 1.00 73.69 274 CYS A C 1
ATOM 2255 O O . CYS A 1 274 ? -14.182 -29.223 -48.027 1.00 73.69 274 CYS A O 1
ATOM 2257 N N . GLN A 1 275 ? -15.150 -29.670 -46.058 1.00 74.94 275 GLN A N 1
ATOM 2258 C CA . GLN A 1 275 ? -15.624 -28.296 -45.850 1.00 74.94 275 GLN A CA 1
ATOM 2259 C C . GLN A 1 275 ? -14.477 -27.307 -45.588 1.00 74.94 275 GLN A C 1
ATOM 2261 O O . GLN A 1 275 ? -14.482 -26.205 -46.141 1.00 74.94 275 GLN A O 1
ATOM 2266 N N . LEU A 1 276 ? -13.463 -27.705 -44.813 1.00 71.75 276 LEU A N 1
ATOM 2267 C CA . LEU A 1 276 ? -12.272 -26.887 -44.562 1.00 71.75 276 LEU A CA 1
ATOM 2268 C C . LEU A 1 276 ? -11.486 -26.597 -45.845 1.00 71.75 276 LEU A C 1
ATOM 2270 O O . LEU A 1 276 ? -11.085 -25.454 -46.072 1.00 71.75 276 LEU A O 1
ATOM 2274 N N . GLN A 1 277 ? -11.336 -27.592 -46.720 1.00 81.31 277 GLN A N 1
ATOM 2275 C CA . GLN A 1 277 ? -10.609 -27.427 -47.978 1.00 81.31 277 GLN A CA 1
ATOM 2276 C C . GLN A 1 277 ? -11.350 -26.505 -48.961 1.00 81.31 277 GLN A C 1
ATOM 2278 O O . GLN A 1 277 ? -10.736 -25.650 -49.603 1.00 81.31 277 GLN A O 1
ATOM 2283 N N . LYS A 1 278 ? -12.690 -26.570 -49.009 1.00 79.44 278 LYS A N 1
ATOM 2284 C CA . LYS A 1 278 ? -13.506 -25.611 -49.781 1.00 79.44 278 LYS A CA 1
ATOM 2285 C C . LYS A 1 278 ? -13.339 -24.169 -49.281 1.00 79.44 278 LYS A C 1
ATOM 2287 O O . LYS A 1 278 ? -13.291 -23.242 -50.092 1.00 79.44 278 LYS A O 1
ATOM 2292 N N . LEU A 1 279 ? -13.205 -23.970 -47.969 1.00 66.19 279 LEU A N 1
ATOM 2293 C CA . LEU A 1 279 ? -13.045 -22.643 -47.359 1.00 66.19 279 LEU A CA 1
ATOM 2294 C C . LEU A 1 279 ? -11.632 -22.075 -47.557 1.00 66.19 279 LEU A C 1
ATOM 2296 O O . LEU A 1 279 ? -11.489 -20.879 -47.824 1.00 66.19 279 LEU A O 1
ATOM 2300 N N . GLN A 1 280 ? -10.599 -22.921 -47.532 1.00 72.00 280 GLN A N 1
ATOM 2301 C CA . GLN A 1 280 ? -9.235 -22.524 -47.902 1.00 72.00 280 GLN A CA 1
ATOM 2302 C C . GLN A 1 280 ? -9.157 -22.079 -49.368 1.00 72.00 280 GLN A C 1
ATOM 2304 O O . GLN A 1 280 ? -8.651 -20.991 -49.653 1.00 72.00 280 GLN A O 1
ATOM 2309 N N . ASN A 1 281 ? -9.765 -22.835 -50.285 1.00 75.12 281 ASN A N 1
ATOM 2310 C CA . ASN A 1 281 ? -9.790 -22.486 -51.708 1.00 75.12 281 ASN A CA 1
ATOM 2311 C C . ASN A 1 281 ? -10.541 -21.166 -51.978 1.00 75.12 281 ASN A C 1
ATOM 2313 O O . ASN A 1 281 ? -10.124 -20.367 -52.819 1.00 75.12 281 ASN A O 1
ATOM 2317 N N . GLN A 1 282 ? -11.611 -20.875 -51.228 1.00 75.94 282 GLN A N 1
ATOM 2318 C CA . GLN A 1 282 ? -12.301 -19.580 -51.306 1.00 75.94 282 GLN A CA 1
ATOM 2319 C C . GLN A 1 282 ? -11.468 -18.417 -50.745 1.00 75.94 282 GLN A C 1
ATOM 2321 O O . GLN A 1 282 ? -11.518 -17.314 -51.295 1.00 75.94 282 GLN A O 1
ATOM 2326 N N . SER A 1 283 ? -10.688 -18.645 -49.684 1.00 64.12 283 SER A N 1
ATOM 2327 C CA . SER A 1 283 ? -9.788 -17.633 -49.114 1.00 64.12 283 SER A CA 1
ATOM 2328 C C . SER A 1 283 ? -8.706 -17.213 -50.116 1.00 64.12 283 SER A C 1
ATOM 2330 O O . SER A 1 283 ? -8.533 -16.020 -50.378 1.00 64.12 283 SER A O 1
ATOM 2332 N N . VAL A 1 284 ? -8.066 -18.187 -50.774 1.00 77.75 284 VAL A N 1
ATOM 2333 C CA . VAL A 1 284 ? -7.041 -17.943 -51.806 1.00 77.75 284 VAL A CA 1
ATOM 2334 C C . VAL A 1 284 ? -7.624 -17.167 -52.992 1.00 77.75 284 VAL A C 1
ATOM 2336 O O . VAL A 1 284 ? -7.052 -16.167 -53.433 1.00 77.75 284 VAL A O 1
ATOM 2339 N N . LYS A 1 285 ? -8.820 -17.546 -53.462 1.00 75.50 285 LYS A N 1
ATOM 2340 C CA . LYS A 1 285 ? -9.499 -16.857 -54.574 1.00 75.50 285 LYS A CA 1
ATOM 2341 C C . LYS A 1 285 ? -9.836 -15.396 -54.234 1.00 75.50 285 LYS A C 1
ATOM 2343 O O . LYS A 1 285 ? -9.712 -14.511 -55.082 1.00 75.50 285 LYS A O 1
ATOM 2348 N N . ASN A 1 286 ? -10.201 -15.116 -52.982 1.00 68.31 286 ASN A N 1
ATOM 2349 C CA . ASN A 1 286 ? -10.467 -13.756 -52.508 1.00 68.31 286 ASN A CA 1
ATOM 2350 C C . ASN A 1 286 ? -9.186 -12.919 -52.335 1.00 68.31 286 ASN A C 1
ATOM 2352 O O . ASN A 1 286 ? -9.199 -11.729 -52.659 1.00 68.31 286 ASN A O 1
ATOM 2356 N N . GLY A 1 287 ? -8.083 -13.529 -51.888 1.00 73.69 287 GLY A N 1
ATOM 2357 C CA . GLY A 1 287 ? -6.771 -12.877 -51.796 1.00 73.69 287 GLY A CA 1
ATOM 2358 C C . GLY A 1 287 ? -6.242 -12.420 -53.159 1.00 73.69 287 GLY A C 1
ATOM 2359 O O . GLY A 1 287 ? -5.847 -11.262 -53.319 1.00 73.69 287 GLY A O 1
ATOM 2360 N N . ASN A 1 288 ? -6.347 -13.280 -54.175 1.00 72.69 288 ASN A N 1
ATOM 2361 C CA . ASN A 1 288 ? -5.911 -12.962 -55.539 1.00 72.69 288 ASN A CA 1
ATOM 2362 C C . ASN A 1 288 ? -6.712 -11.800 -56.153 1.00 72.69 288 ASN A C 1
ATOM 2364 O O . ASN A 1 288 ? -6.137 -10.887 -56.749 1.00 72.69 288 ASN A O 1
ATOM 2368 N N . ASN A 1 289 ? -8.027 -11.750 -55.918 1.00 72.06 289 ASN A N 1
ATOM 2369 C CA . ASN A 1 289 ? -8.870 -10.637 -56.368 1.00 72.06 289 ASN A CA 1
ATOM 2370 C C . ASN A 1 289 ? -8.504 -9.296 -55.704 1.00 72.06 289 ASN A C 1
ATOM 2372 O O . ASN A 1 289 ? -8.595 -8.238 -56.337 1.00 72.06 289 ASN A O 1
ATOM 2376 N N . PHE A 1 290 ? -8.063 -9.317 -54.443 1.00 68.56 290 PHE A N 1
ATOM 2377 C CA . PHE A 1 290 ? -7.624 -8.113 -53.736 1.00 68.56 290 PHE A CA 1
ATOM 2378 C C . PHE A 1 290 ? -6.299 -7.567 -54.294 1.00 68.56 290 PHE A C 1
ATOM 2380 O O . PHE A 1 290 ? -6.176 -6.362 -54.536 1.00 68.56 290 PHE A O 1
ATOM 2387 N N . LEU A 1 291 ? -5.340 -8.452 -54.583 1.00 66.88 291 LEU A N 1
ATOM 2388 C CA . LEU A 1 291 ? -4.056 -8.107 -55.205 1.00 66.88 291 LEU A CA 1
ATOM 2389 C C . LEU A 1 291 ? -4.226 -7.489 -56.601 1.00 66.88 291 LEU A C 1
ATOM 2391 O O . LEU A 1 291 ? -3.624 -6.452 -56.891 1.00 66.88 291 LEU A O 1
ATOM 2395 N N . ILE A 1 292 ? -5.107 -8.053 -57.435 1.00 78.25 292 ILE A N 1
ATOM 2396 C CA . ILE A 1 292 ? -5.418 -7.514 -58.771 1.00 78.25 292 ILE A CA 1
ATOM 2397 C C . ILE A 1 292 ? -6.003 -6.097 -58.667 1.00 78.25 292 ILE A C 1
ATOM 2399 O O . ILE A 1 292 ? -5.612 -5.193 -59.412 1.00 78.25 292 ILE A O 1
ATOM 2403 N N . LYS A 1 293 ? -6.904 -5.861 -57.705 1.00 78.25 293 LYS A N 1
ATOM 2404 C CA . LYS A 1 293 ? -7.523 -4.543 -57.497 1.00 78.25 293 LYS A CA 1
ATOM 2405 C C . LYS A 1 293 ? -6.513 -3.493 -57.020 1.00 78.25 293 LYS A C 1
ATOM 2407 O O . LYS A 1 293 ? -6.577 -2.343 -57.456 1.00 78.25 293 LYS A O 1
ATOM 2412 N N . ARG A 1 294 ? -5.548 -3.887 -56.180 1.00 75.00 294 ARG A N 1
ATOM 2413 C CA . ARG A 1 294 ? -4.465 -3.006 -55.717 1.00 75.00 294 ARG A CA 1
ATOM 2414 C C . ARG A 1 294 ? -3.536 -2.610 -56.870 1.00 75.00 294 ARG A C 1
ATOM 2416 O O . ARG A 1 294 ? -3.285 -1.419 -57.036 1.00 75.00 294 ARG A O 1
ATOM 2423 N N . LYS A 1 295 ? -3.132 -3.562 -57.724 1.00 81.19 295 LYS A N 1
ATOM 2424 C CA . LYS A 1 295 ? -2.310 -3.283 -58.921 1.00 81.19 295 LYS A CA 1
ATOM 2425 C C . LYS A 1 295 ? -2.988 -2.292 -59.883 1.00 81.19 295 LYS A C 1
ATOM 2427 O O . LYS A 1 295 ? -2.348 -1.333 -60.311 1.00 81.19 295 LYS A O 1
ATOM 2432 N N . LYS A 1 296 ? -4.295 -2.444 -60.146 1.00 83.94 296 LYS A N 1
ATOM 2433 C CA . LYS A 1 296 ? -5.063 -1.510 -61.001 1.00 83.94 296 LYS A CA 1
ATOM 2434 C C . LYS A 1 296 ? -5.114 -0.080 -60.442 1.00 83.94 296 LYS A C 1
ATOM 2436 O O . LYS A 1 296 ? -5.025 0.885 -61.200 1.00 83.94 296 LYS A O 1
ATOM 2441 N N . ASN A 1 297 ? -5.219 0.074 -59.121 1.00 79.00 297 ASN A N 1
ATOM 2442 C CA . ASN A 1 297 ? -5.227 1.394 -58.480 1.00 79.00 297 ASN A CA 1
ATOM 2443 C C . ASN A 1 297 ? -3.852 2.076 -58.518 1.00 79.00 297 ASN A C 1
ATOM 2445 O O . ASN A 1 297 ? -3.784 3.285 -58.744 1.00 79.00 297 ASN A O 1
ATOM 2449 N N . THR A 1 298 ? -2.765 1.319 -58.350 1.00 82.19 298 THR A N 1
ATOM 2450 C CA . THR A 1 298 ? -1.398 1.851 -58.460 1.00 82.19 298 THR A CA 1
ATOM 2451 C C . THR A 1 298 ? -1.100 2.333 -59.883 1.00 82.19 298 THR A C 1
ATOM 2453 O O . THR A 1 298 ? -0.614 3.449 -60.055 1.00 82.19 298 THR A O 1
ATOM 2456 N N . GLN A 1 299 ? -1.498 1.572 -60.910 1.00 83.69 299 GLN A N 1
ATOM 2457 C CA . GLN A 1 299 ? -1.347 1.987 -62.313 1.00 83.69 299 GLN A CA 1
ATOM 2458 C C . GLN A 1 299 ? -2.145 3.259 -62.649 1.00 83.69 299 GLN A C 1
ATOM 2460 O O . GLN A 1 299 ? -1.645 4.133 -63.359 1.00 83.69 299 GLN A O 1
ATOM 2465 N N . LYS A 1 300 ? -3.363 3.420 -62.107 1.00 83.69 300 LYS A N 1
ATOM 2466 C CA . LYS A 1 300 ? -4.140 4.663 -62.273 1.00 83.69 300 LYS A CA 1
ATOM 2467 C C . LYS A 1 300 ? -3.448 5.879 -61.647 1.00 83.69 300 LYS A C 1
ATOM 2469 O O . LYS A 1 300 ? -3.485 6.953 -62.243 1.00 83.69 300 LYS A O 1
ATOM 2474 N N . LYS A 1 301 ? -2.815 5.728 -60.477 1.00 79.94 301 LYS A N 1
ATOM 2475 C CA . LYS A 1 301 ? -2.059 6.819 -59.835 1.00 79.94 301 LYS A CA 1
ATOM 2476 C C . LYS A 1 301 ? -0.825 7.213 -60.648 1.00 79.94 301 LYS A C 1
ATOM 2478 O O . LYS A 1 301 ? -0.623 8.398 -60.883 1.00 79.94 301 LYS A O 1
ATOM 2483 N N . GLN A 1 302 ? -0.077 6.235 -61.159 1.00 82.88 302 GLN A N 1
ATOM 2484 C CA . GLN A 1 302 ? 1.092 6.493 -62.007 1.00 82.88 302 GLN A CA 1
ATOM 2485 C C . GLN A 1 302 ? 0.722 7.195 -63.325 1.00 82.88 302 GLN A C 1
ATOM 2487 O O . GLN A 1 302 ? 1.427 8.109 -63.743 1.00 82.88 302 GLN A O 1
ATOM 2492 N N . LYS A 1 303 ? -0.412 6.845 -63.955 1.00 81.44 303 LYS A N 1
ATOM 2493 C CA . LYS A 1 303 ? -0.906 7.566 -65.146 1.00 81.44 303 LYS A CA 1
ATOM 2494 C C . LYS A 1 303 ? -1.273 9.025 -64.847 1.00 81.44 303 LYS A C 1
ATOM 2496 O O . LYS A 1 303 ? -0.935 9.897 -65.636 1.00 81.44 303 LYS A O 1
ATOM 2501 N N . LYS A 1 304 ? -1.911 9.308 -63.704 1.00 79.81 304 LYS A N 1
ATOM 2502 C CA . LYS A 1 304 ? -2.219 10.693 -63.297 1.00 79.81 304 LYS A CA 1
ATOM 2503 C C . LYS A 1 304 ? -0.957 11.525 -63.057 1.00 79.81 304 LYS A C 1
ATOM 2505 O O . LYS A 1 304 ? -0.920 12.682 -63.447 1.00 79.81 304 LYS A O 1
ATOM 2510 N N . GLN A 1 305 ? 0.074 10.924 -62.467 1.00 77.88 305 GLN A N 1
ATOM 2511 C CA . GLN A 1 305 ? 1.337 11.607 -62.183 1.00 77.88 305 GLN A CA 1
ATOM 2512 C C . GLN A 1 305 ? 2.129 11.923 -63.463 1.00 77.88 305 GLN A C 1
ATOM 2514 O O . GLN A 1 305 ? 2.670 13.015 -63.588 1.00 77.88 305 GLN A O 1
ATOM 2519 N N . LYS A 1 306 ? 2.116 11.024 -64.459 1.00 80.62 306 LYS A N 1
ATOM 2520 C CA . LYS A 1 306 ? 2.723 11.283 -65.778 1.00 80.62 306 LYS A CA 1
ATOM 2521 C C . LYS A 1 306 ? 2.026 12.398 -66.566 1.00 80.62 306 LYS A C 1
ATOM 2523 O O . LYS A 1 306 ? 2.695 13.097 -67.315 1.00 80.62 306 LYS A O 1
ATOM 2528 N N . ASN A 1 307 ? 0.714 12.576 -66.398 1.00 78.56 307 ASN A N 1
ATOM 2529 C CA . ASN A 1 307 ? -0.011 13.669 -67.055 1.00 78.56 307 ASN A CA 1
ATOM 2530 C C . ASN A 1 307 ? 0.291 15.035 -66.423 1.00 78.56 307 ASN A C 1
ATOM 2532 O O . ASN A 1 307 ? 0.335 16.018 -67.148 1.00 78.56 307 ASN A O 1
ATOM 2536 N N . TYR A 1 308 ? 0.548 15.086 -65.111 1.00 69.69 308 TYR A N 1
ATOM 2537 C CA . TYR A 1 308 ? 0.945 16.322 -64.425 1.00 69.69 308 TYR A CA 1
ATOM 2538 C C . TYR A 1 308 ? 2.322 16.828 -64.877 1.00 69.69 308 TYR A C 1
ATOM 2540 O O . TYR A 1 308 ? 2.495 18.022 -65.061 1.00 69.69 308 TYR A O 1
ATOM 2548 N N . ILE A 1 309 ? 3.275 15.921 -65.118 1.00 76.12 309 ILE A N 1
ATOM 2549 C CA . ILE A 1 309 ? 4.644 16.271 -65.547 1.00 76.12 309 ILE A CA 1
ATOM 2550 C C . ILE A 1 309 ? 4.689 16.777 -67.002 1.00 76.12 309 ILE A C 1
ATOM 2552 O O . ILE A 1 309 ? 5.622 17.464 -67.379 1.00 76.12 309 ILE A O 1
ATOM 2556 N N . LYS A 1 310 ? 3.688 16.459 -67.834 1.00 68.94 310 LYS A N 1
ATOM 2557 C CA . LYS A 1 310 ? 3.611 16.948 -69.225 1.00 68.94 310 LYS A CA 1
ATOM 2558 C C . LYS A 1 310 ? 2.962 18.332 -69.368 1.00 68.94 310 LYS A C 1
ATOM 2560 O O . LYS A 1 310 ? 2.894 18.834 -70.482 1.00 68.94 310 LYS A O 1
ATOM 2565 N N . GLN A 1 311 ? 2.421 18.895 -68.287 1.00 64.94 311 GLN A N 1
ATOM 2566 C CA . GLN A 1 311 ? 1.747 20.203 -68.282 1.00 64.94 311 GLN A CA 1
ATOM 2567 C C . GLN A 1 311 ? 2.596 21.316 -67.644 1.00 64.94 311 GLN A C 1
ATOM 2569 O O . GLN A 1 311 ? 2.126 22.444 -67.532 1.00 64.94 311 GLN A O 1
ATOM 2574 N N . THR A 1 312 ? 3.822 20.990 -67.239 1.00 61.19 312 THR A N 1
ATOM 2575 C CA . THR A 1 312 ? 4.872 21.895 -66.749 1.00 61.19 312 THR A CA 1
ATOM 2576 C C . THR A 1 312 ? 6.040 21.850 -67.708 1.00 61.19 312 THR A C 1
ATOM 2578 O O . THR A 1 312 ? 6.567 22.929 -68.033 1.00 61.19 312 THR A O 1
#

pLDDT: mean 81.63, std 16.98, range [41.72, 98.62]

Secondary structure (DSSP, 8-state):
-HHHHHHHHHHHHHH--S-TT-GGGGSSHHHHHHHHHHHHHHHHHHHHHHHHHHHH-GGG--BPPHHIIIIIHHHHHHHHHHHHHHHHHHHGGGHHHHTTSHHHHHHHHHHHHHHHTBHHHHHHHHHHHHHHHHHHHHHHHHHHHHSS-SS-TTGGGG-TTS-HHHHHTTTHHHHHHHHHHHHHHHHHHHH-----HHHHHHHHHHHHHHHHHHHHHHHHHHHHHHHHHHHHHSS-HHHHHHHHHHHHHHHHHHHHHHHTTS---TTTHHHHHHHHHHHHHHHHHHHHHHHHHHHHHHHHHHHHHHHHHT--